Protein AF-A0A7Y4A196-F1 (afdb_monomer)

InterPro domains:
  IPR008936 Rho GTPase activation protein [G3DSA:1.10.555.10] (172-248)
  IPR008936 Rho GTPase activation protein [SSF48350] (110-238)

Nearest PDB structures (foldseek):
  7qtm-assembly1_H  TM=6.678E-01  e=8.577E-05  Homo sapiens
  5hpy-assembly2_D  TM=7.408E-01  e=3.730E-04  Homo sapiens
  5c5s-assembly3_C  TM=6.587E-01  e=1.183E-04  Homo sapiens
  3byi-assembly1_A  TM=7.159E-01  e=2.568E-03  Homo sapiens
  4yn0-assembly1_B  TM=3.224E-01  e=6.364E-01  Mus musculus

Foldseek 3Di:
DPDPVVVVVPVLVVLLVQLVVCVVVVVLVSNVVSLVVVVVVLVVVLVVLPPVVVVVVLQVVQVPPPDVSNVVSVVVSVVVNVVSVVSVVSSVVSLVSSLQSLLVVLVVLLVVCLPPVLLLAACQLNDDLVVDDSNVSSVSNLVSLLSNDDPVLLVVLLVQLVVCVVVAARDLVPHDPSLNSVLVSLLSSQVSCVRHVRHLLNVLLSNQVSNFDDDPDPVNSVVSSVSSSVRSSCSNVVDGDDPDPPPDPD

Sequence (250 aa):
MSTVSQFFYSTHAKVFNSVSSAIKANDISLASRILSVKKAKLETEFESMFLPHKIEAAVSNLKGLGPLGSDTAVDIVRVQIQTKHKTYDKYRQYESQITEKNASRLNTLISSLHEQSSLRTEGIFRKSSNEGPVHSTAQQIKNLLPKSLSEAENKNIQHQISICKGGVTPNLNGLPSPLKNVIDLCKAVVKESEYNKMGANNLSRVIAPHFAIHSEDMAEALENNNIAIEFIGKCITGQGKTAGNNTNLL

pLDDT: mean 77.35, std 18.78, range [26.45, 97.19]

Radius of gyration: 24.48 Å; Cα contacts (8 Å, |Δi|>4): 230; chains: 1; bounding box: 53×63×71 Å

Organism: NCBI:txid62763

Structure (mmCIF, N/CA/C/O backbone):
data_AF-A0A7Y4A196-F1
#
_entry.id   AF-A0A7Y4A196-F1
#
loop_
_atom_site.group_PDB
_atom_site.id
_atom_site.type_symbol
_atom_site.label_atom_id
_atom_site.label_alt_id
_atom_site.label_comp_id
_atom_site.label_asym_id
_atom_site.label_entity_id
_atom_site.label_seq_id
_atom_site.pdbx_PDB_ins_code
_atom_site.Cartn_x
_atom_site.Cartn_y
_atom_site.Cartn_z
_atom_site.occupancy
_atom_site.B_iso_or_equiv
_atom_site.auth_seq_id
_atom_site.auth_comp_id
_atom_site.auth_asym_id
_atom_site.auth_atom_id
_atom_site.pdbx_PDB_model_num
ATOM 1 N N . MET A 1 1 ? 23.864 14.703 -40.314 1.00 28.22 1 MET A N 1
ATOM 2 C CA . MET A 1 1 ? 22.991 13.567 -39.947 1.00 28.22 1 MET A CA 1
ATOM 3 C C . MET A 1 1 ? 23.255 13.198 -38.493 1.00 28.22 1 MET A C 1
ATOM 5 O O . MET A 1 1 ? 24.276 12.588 -38.210 1.00 28.22 1 MET A O 1
ATOM 9 N N . SER A 1 2 ? 22.400 13.632 -37.559 1.00 26.45 2 SER A N 1
ATOM 10 C CA . SER A 1 2 ? 22.490 13.210 -36.155 1.00 26.45 2 SER A CA 1
ATOM 11 C C . SER A 1 2 ? 21.910 11.805 -36.038 1.00 26.45 2 SER A C 1
ATOM 13 O O . SER A 1 2 ? 20.726 11.594 -36.303 1.00 26.45 2 SER A O 1
ATOM 15 N N . THR A 1 3 ? 22.750 10.836 -35.695 1.00 31.66 3 THR A N 1
ATOM 16 C CA . THR A 1 3 ? 22.338 9.449 -35.506 1.00 31.66 3 THR A CA 1
ATOM 17 C C . THR A 1 3 ? 21.284 9.362 -34.407 1.00 31.66 3 THR A C 1
ATOM 19 O O . THR A 1 3 ? 21.419 9.951 -33.333 1.00 31.66 3 THR A O 1
ATOM 22 N N . VAL A 1 4 ? 20.238 8.582 -34.678 1.00 31.73 4 VAL A N 1
ATOM 23 C CA . VAL A 1 4 ? 19.150 8.216 -33.757 1.00 31.73 4 VAL A CA 1
ATOM 24 C C . VAL A 1 4 ? 19.683 7.796 -32.372 1.00 31.73 4 VAL A C 1
ATOM 26 O O . VAL A 1 4 ? 19.036 8.041 -31.359 1.00 31.73 4 VAL A O 1
ATOM 29 N N . SER A 1 5 ? 20.922 7.300 -32.293 1.00 30.28 5 SER A N 1
ATOM 30 C CA . SER A 1 5 ? 21.652 7.003 -31.057 1.00 30.28 5 SER A CA 1
ATOM 31 C C . SER A 1 5 ? 21.815 8.192 -30.088 1.00 30.28 5 SER A C 1
ATOM 33 O O . SER A 1 5 ? 21.689 7.992 -28.883 1.00 30.28 5 SER A O 1
ATOM 35 N N . GLN A 1 6 ? 22.033 9.436 -30.541 1.00 28.64 6 GLN A N 1
ATOM 36 C CA . GLN A 1 6 ? 22.230 10.583 -29.626 1.00 28.64 6 GLN A CA 1
ATOM 37 C C . GLN A 1 6 ? 20.941 11.045 -28.921 1.00 28.64 6 GLN A C 1
ATOM 39 O O . GLN A 1 6 ? 20.993 11.617 -27.825 1.00 28.64 6 GLN A O 1
ATOM 44 N N . PHE A 1 7 ? 19.775 10.746 -29.498 1.00 29.86 7 PHE A N 1
ATOM 45 C CA . PHE A 1 7 ? 18.483 11.092 -28.900 1.00 29.86 7 PHE A CA 1
ATOM 46 C C . PHE A 1 7 ? 18.123 10.166 -27.722 1.00 29.86 7 PHE A C 1
ATOM 48 O O . PHE A 1 7 ? 17.487 10.591 -26.752 1.00 29.86 7 PHE A O 1
ATOM 55 N N . PHE A 1 8 ? 18.604 8.918 -27.755 1.00 35.03 8 PHE A N 1
ATOM 56 C CA . PHE A 1 8 ? 18.389 7.949 -26.679 1.00 35.03 8 PHE A CA 1
ATOM 57 C C . PHE A 1 8 ? 19.292 8.215 -25.463 1.00 35.03 8 PHE A C 1
ATOM 59 O O . PHE A 1 8 ? 18.804 8.224 -24.336 1.00 35.03 8 PHE A O 1
ATOM 66 N N . TYR A 1 9 ? 20.580 8.531 -25.636 1.00 34.94 9 TYR A N 1
ATOM 67 C CA . TYR A 1 9 ? 21.480 8.707 -24.481 1.00 34.94 9 TYR A CA 1
ATOM 68 C C . TYR A 1 9 ? 21.206 9.971 -23.645 1.00 34.94 9 TYR A C 1
ATOM 70 O O . TYR A 1 9 ? 21.419 9.966 -22.430 1.00 34.94 9 TYR A O 1
ATOM 78 N N . SER A 1 10 ? 20.694 11.046 -24.250 1.00 37.72 10 SER A N 1
ATOM 79 C CA . SER A 1 10 ? 20.559 12.343 -23.565 1.00 37.72 10 SER A CA 1
ATOM 80 C C . SER A 1 10 ? 19.290 12.490 -22.715 1.00 37.72 10 SER A C 1
ATOM 82 O O . SER A 1 10 ? 19.277 13.283 -21.768 1.00 37.72 10 SER A O 1
ATOM 84 N N . THR A 1 11 ? 18.239 11.714 -22.993 1.00 53.56 11 THR A N 1
ATOM 85 C CA . THR A 1 11 ? 16.957 11.815 -22.275 1.00 53.56 11 THR A CA 1
ATOM 86 C C . THR A 1 11 ? 16.895 10.907 -21.045 1.00 53.56 11 THR A C 1
ATOM 88 O O . THR A 1 11 ? 16.376 11.324 -20.012 1.00 53.56 11 THR A O 1
ATOM 91 N N . HIS A 1 12 ? 17.486 9.707 -21.085 1.00 61.72 12 HIS A N 1
ATOM 92 C CA . HIS A 1 12 ? 17.492 8.796 -19.931 1.00 61.72 12 HIS A CA 1
ATOM 93 C C . HIS A 1 12 ? 18.413 9.271 -18.801 1.00 61.72 12 HIS A C 1
ATOM 95 O O . HIS A 1 12 ? 18.012 9.254 -17.639 1.00 61.72 12 HIS A O 1
ATOM 101 N N . ALA A 1 13 ? 19.627 9.735 -19.119 1.00 64.25 13 ALA A N 1
ATOM 102 C CA . ALA A 1 13 ? 20.586 10.162 -18.101 1.00 64.25 13 ALA A CA 1
ATOM 103 C C . ALA A 1 13 ? 20.072 11.360 -17.287 1.00 64.25 13 ALA A C 1
ATOM 105 O O . ALA A 1 13 ? 20.139 11.333 -16.060 1.00 64.25 13 ALA A O 1
ATOM 106 N N . LYS A 1 14 ? 19.487 12.370 -17.949 1.00 68.12 14 LYS A N 1
ATOM 107 C CA . LYS A 1 14 ? 18.889 13.534 -17.274 1.00 68.12 14 LYS A CA 1
ATOM 108 C C . LYS A 1 14 ? 17.730 13.127 -16.364 1.00 68.12 14 LYS A C 1
ATOM 110 O O . LYS A 1 14 ? 17.716 13.530 -15.209 1.00 68.12 14 LYS A O 1
ATOM 115 N N . VAL A 1 15 ? 16.827 12.266 -16.842 1.00 67.69 15 VAL A N 1
ATOM 116 C CA . VAL A 1 15 ? 15.698 11.754 -16.046 1.00 67.69 15 VAL A CA 1
ATOM 117 C C . VAL A 1 15 ? 16.185 10.975 -14.824 1.00 67.69 15 VAL A C 1
ATOM 119 O O . VAL A 1 15 ? 15.751 11.259 -13.714 1.00 67.69 15 VAL A O 1
ATOM 122 N N . PHE A 1 16 ? 17.128 10.043 -14.983 1.00 74.12 16 PHE A N 1
ATOM 123 C CA . PHE A 1 16 ? 17.650 9.277 -13.848 1.00 74.12 16 PHE A CA 1
ATOM 124 C C . PHE A 1 16 ? 18.458 10.128 -12.869 1.00 74.12 16 PHE A C 1
ATOM 126 O O . PHE A 1 16 ? 18.410 9.873 -11.669 1.00 74.12 16 PHE A O 1
ATOM 133 N N . ASN A 1 17 ? 19.165 11.150 -13.351 1.00 78.19 17 ASN A N 1
ATOM 134 C CA . ASN A 1 17 ? 19.818 12.116 -12.476 1.00 78.19 17 ASN A CA 1
ATOM 135 C C . ASN A 1 17 ? 18.775 12.913 -11.684 1.00 78.19 17 ASN A C 1
ATOM 137 O O . ASN A 1 17 ? 18.933 13.059 -10.480 1.00 78.19 17 ASN A O 1
ATOM 141 N N . SER A 1 18 ? 17.675 13.347 -12.309 1.00 78.88 18 SER A N 1
ATOM 142 C CA . SER A 1 18 ? 16.570 14.020 -11.614 1.00 78.88 18 SER A CA 1
ATOM 143 C C . SER A 1 18 ? 15.885 13.119 -10.583 1.00 78.88 18 SER A C 1
ATOM 145 O O . SER A 1 18 ? 15.654 13.567 -9.464 1.00 78.88 18 SER A O 1
ATOM 147 N N . VAL A 1 19 ? 15.617 11.848 -10.912 1.00 78.19 19 VAL A N 1
ATOM 148 C CA . VAL A 1 19 ? 15.073 10.863 -9.958 1.00 78.19 19 VAL A CA 1
ATOM 149 C C . VAL A 1 19 ? 16.043 10.656 -8.797 1.00 78.19 19 VAL A C 1
ATOM 151 O O . VAL A 1 19 ? 15.642 10.742 -7.641 1.00 78.19 19 VAL A O 1
ATOM 154 N N . SER A 1 20 ? 17.330 10.446 -9.084 1.00 81.88 20 SER A N 1
ATOM 155 C CA . SER A 1 20 ? 18.354 10.262 -8.053 1.00 81.88 20 SER A CA 1
ATOM 156 C C . SER A 1 20 ? 18.478 11.483 -7.142 1.00 81.88 20 SER A C 1
ATOM 158 O O . SER A 1 20 ? 18.531 11.324 -5.924 1.00 81.88 20 SER A O 1
ATOM 160 N N . SER A 1 21 ? 18.484 12.691 -7.706 1.00 82.56 21 SER A N 1
ATOM 161 C CA . SER A 1 21 ? 18.516 13.938 -6.941 1.00 82.56 21 SER A CA 1
ATOM 162 C C . SER A 1 21 ? 17.271 14.104 -6.074 1.00 82.56 21 SER A C 1
ATOM 164 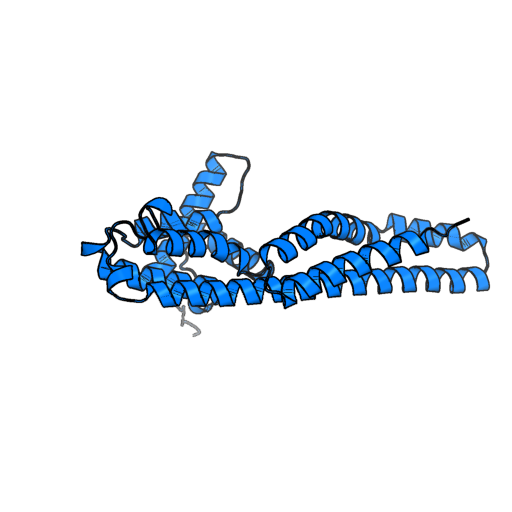O O . SER A 1 21 ? 17.406 14.438 -4.902 1.00 82.56 21 SER A O 1
ATOM 166 N N . ALA A 1 22 ? 16.079 13.804 -6.599 1.00 78.62 22 ALA A N 1
ATOM 167 C CA . ALA A 1 22 ? 14.835 13.852 -5.832 1.00 78.62 22 ALA A CA 1
ATOM 168 C C . ALA A 1 22 ? 14.835 12.832 -4.678 1.00 78.62 22 ALA A C 1
ATOM 170 O O . ALA A 1 22 ? 14.515 13.188 -3.547 1.00 78.62 22 ALA A O 1
ATOM 171 N N . ILE A 1 23 ? 15.292 11.594 -4.912 1.00 79.06 23 ILE A N 1
ATOM 172 C CA . ILE A 1 23 ? 15.450 10.581 -3.854 1.00 79.06 23 ILE A CA 1
ATOM 173 C C . ILE A 1 23 ? 16.432 11.064 -2.778 1.00 79.06 23 ILE A C 1
ATOM 175 O O . ILE A 1 23 ? 16.127 10.944 -1.588 1.00 79.06 23 ILE A O 1
ATOM 179 N N . LYS A 1 24 ? 17.588 11.621 -3.168 1.00 83.00 24 LYS A N 1
ATOM 180 C CA . LYS A 1 24 ? 18.596 12.164 -2.237 1.00 83.00 24 LYS A CA 1
ATOM 181 C C . LYS A 1 24 ? 18.057 13.341 -1.422 1.00 83.00 24 LYS A C 1
ATOM 183 O O . LYS A 1 24 ? 18.281 13.384 -0.220 1.00 83.00 24 LYS A O 1
ATOM 188 N N . ALA A 1 25 ? 17.293 14.230 -2.054 1.00 83.50 25 ALA A N 1
ATOM 189 C CA . ALA A 1 25 ? 16.598 15.342 -1.405 1.00 83.50 25 ALA A CA 1
ATOM 190 C C . ALA A 1 25 ? 15.362 14.905 -0.591 1.00 83.50 25 ALA A C 1
ATOM 192 O O . ALA A 1 25 ? 14.692 15.739 0.008 1.00 83.50 25 ALA A O 1
ATOM 193 N N . ASN A 1 26 ? 15.055 13.604 -0.564 1.00 83.88 26 ASN A N 1
ATOM 194 C CA . ASN A 1 26 ? 13.883 13.024 0.088 1.00 83.88 26 ASN A CA 1
ATOM 195 C C . ASN A 1 26 ? 12.525 13.500 -0.470 1.00 83.88 26 ASN A C 1
ATOM 197 O O . ASN A 1 26 ? 11.495 13.348 0.186 1.00 83.88 26 ASN A O 1
ATOM 201 N N . ASP A 1 27 ? 12.500 14.004 -1.706 1.00 84.75 27 ASP A N 1
ATOM 202 C CA . ASP A 1 27 ? 11.278 14.345 -2.437 1.00 84.75 27 ASP A CA 1
ATOM 203 C C . ASP A 1 27 ? 10.750 13.124 -3.209 1.00 84.75 27 ASP A C 1
ATOM 205 O O . ASP A 1 27 ? 10.918 12.959 -4.422 1.00 84.75 27 ASP A O 1
ATOM 209 N N . ILE A 1 28 ? 10.119 12.217 -2.463 1.00 85.38 28 ILE A N 1
ATOM 210 C CA . ILE A 1 28 ? 9.641 10.929 -2.989 1.00 85.38 28 ILE A CA 1
ATOM 211 C C . ILE A 1 28 ? 8.433 11.092 -3.913 1.00 85.38 28 ILE A C 1
ATOM 213 O O . ILE A 1 28 ? 8.256 10.301 -4.841 1.00 85.38 28 ILE A O 1
ATOM 217 N N . SER A 1 29 ? 7.637 12.146 -3.714 1.00 79.69 29 SER A N 1
ATOM 218 C CA . SER A 1 29 ? 6.508 12.470 -4.590 1.00 79.69 29 SER A CA 1
ATOM 219 C C . SER A 1 29 ? 7.001 12.850 -5.987 1.00 79.69 29 SER A C 1
ATOM 221 O O . SER A 1 29 ? 6.542 12.289 -6.987 1.00 79.69 29 SER A O 1
ATOM 223 N N . LEU A 1 30 ? 8.000 13.737 -6.060 1.00 76.94 30 LEU A N 1
ATOM 224 C CA . LEU A 1 30 ? 8.613 14.131 -7.322 1.00 76.94 30 LEU A CA 1
ATOM 225 C C . LEU A 1 30 ? 9.321 12.955 -7.998 1.00 76.94 30 LEU A C 1
ATOM 227 O O . LEU A 1 30 ? 9.102 12.731 -9.189 1.00 76.94 30 LEU A O 1
ATOM 231 N N . ALA A 1 31 ? 10.112 12.178 -7.249 1.00 79.75 31 ALA A N 1
ATOM 232 C CA . ALA A 1 31 ? 10.776 10.985 -7.774 1.00 79.75 31 ALA A CA 1
ATOM 233 C C . ALA A 1 31 ? 9.767 9.994 -8.383 1.00 79.75 31 ALA A C 1
ATOM 235 O O . ALA A 1 31 ? 9.945 9.579 -9.527 1.00 79.75 31 ALA A O 1
ATOM 236 N N . SER A 1 32 ? 8.674 9.692 -7.671 1.00 78.62 32 SER A N 1
ATOM 237 C CA . SER A 1 32 ? 7.619 8.779 -8.140 1.00 78.62 32 SER A CA 1
ATOM 238 C C . SER A 1 32 ? 6.937 9.288 -9.410 1.00 78.62 32 SER A C 1
ATOM 240 O O . SER A 1 32 ? 6.733 8.523 -10.349 1.00 78.62 32 SER A O 1
ATOM 242 N N . ARG A 1 33 ? 6.622 10.589 -9.474 1.00 77.56 33 ARG A N 1
ATOM 243 C CA . ARG A 1 33 ? 5.987 11.209 -10.647 1.00 77.56 33 ARG A CA 1
ATOM 244 C C . ARG A 1 33 ? 6.893 11.187 -11.878 1.00 77.56 33 ARG A C 1
ATOM 246 O O . ARG A 1 33 ? 6.423 10.937 -12.982 1.00 77.56 33 ARG A O 1
ATOM 253 N N . ILE A 1 34 ? 8.188 11.459 -11.704 1.00 76.00 34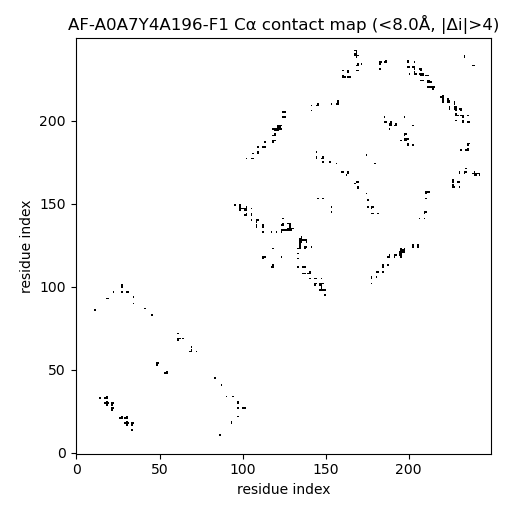 ILE A N 1
ATOM 254 C CA . ILE A 1 34 ? 9.156 11.390 -12.807 1.00 76.00 34 ILE A CA 1
ATOM 255 C C . ILE A 1 34 ? 9.286 9.941 -13.298 1.00 76.00 34 ILE A C 1
ATOM 257 O O . ILE A 1 34 ? 9.344 9.703 -14.507 1.00 76.00 34 ILE A O 1
ATOM 261 N N . LEU A 1 35 ? 9.310 8.976 -12.372 1.00 73.69 35 LEU A N 1
ATOM 262 C CA . LEU A 1 35 ? 9.451 7.559 -12.693 1.00 73.69 35 LEU A CA 1
ATOM 263 C C . LEU A 1 35 ? 8.214 7.007 -13.429 1.00 73.69 35 LEU A C 1
ATOM 265 O O . LEU A 1 35 ? 8.373 6.319 -14.436 1.00 73.69 35 LEU A O 1
ATOM 269 N N . SER A 1 36 ? 6.996 7.356 -12.996 1.00 72.00 36 SER A N 1
ATOM 270 C CA . SER A 1 36 ? 5.743 6.839 -13.572 1.00 72.00 36 SER A CA 1
ATOM 271 C C . SER A 1 36 ? 5.521 7.261 -15.026 1.00 72.00 36 SER A C 1
ATOM 273 O O . SER A 1 36 ? 5.164 6.432 -15.860 1.00 72.00 36 SER A O 1
ATOM 275 N N . VAL A 1 37 ? 5.822 8.519 -15.368 1.00 69.06 37 VAL A N 1
ATOM 276 C CA . VAL A 1 37 ? 5.768 9.015 -16.758 1.00 69.06 37 VAL A CA 1
ATOM 277 C C . VAL A 1 37 ? 6.724 8.229 -17.661 1.00 69.06 37 VAL A C 1
ATOM 279 O O . VAL A 1 37 ? 6.465 8.048 -18.852 1.00 69.06 37 VAL A O 1
ATOM 282 N N . LYS A 1 38 ? 7.837 7.736 -17.107 1.00 69.06 38 LYS A N 1
ATOM 283 C CA . LYS A 1 38 ? 8.823 6.962 -17.858 1.00 69.06 38 LYS A CA 1
ATOM 284 C C . LYS A 1 38 ? 8.503 5.462 -17.900 1.00 69.06 38 LYS A C 1
ATOM 286 O O . LYS A 1 38 ? 8.865 4.847 -18.900 1.00 69.06 38 LYS A O 1
ATOM 291 N N . LYS A 1 39 ? 7.802 4.915 -16.892 1.00 67.56 39 LYS A N 1
ATOM 292 C CA . LYS A 1 39 ? 7.376 3.502 -16.787 1.00 67.56 39 LYS A CA 1
ATOM 293 C C . LYS A 1 39 ? 6.614 3.049 -18.034 1.00 67.56 39 LYS A C 1
ATOM 295 O O . LYS A 1 39 ? 7.126 2.220 -18.775 1.00 67.56 39 LYS A O 1
ATOM 300 N N . ALA A 1 40 ? 5.490 3.699 -18.345 1.00 64.31 40 ALA A N 1
ATOM 301 C CA . ALA A 1 40 ? 4.630 3.322 -19.474 1.00 64.31 40 ALA A CA 1
ATOM 302 C C . ALA A 1 40 ? 5.374 3.316 -20.824 1.00 64.31 40 ALA A C 1
ATOM 304 O O . ALA A 1 40 ? 5.177 2.438 -21.663 1.00 64.31 40 ALA A O 1
ATOM 305 N N . LYS A 1 41 ? 6.282 4.282 -21.019 1.00 67.19 41 LYS A N 1
ATOM 306 C CA . LYS A 1 41 ? 7.105 4.367 -22.229 1.00 67.19 41 LYS A CA 1
ATOM 307 C C . LYS A 1 41 ? 8.191 3.286 -22.269 1.00 67.19 41 LYS A C 1
ATOM 309 O O . LYS A 1 41 ? 8.431 2.722 -23.328 1.00 67.19 41 LYS A O 1
ATOM 314 N N . LEU A 1 42 ? 8.843 3.002 -21.140 1.00 64.06 42 LEU A N 1
ATOM 315 C CA . LEU A 1 42 ? 9.887 1.979 -21.044 1.00 64.06 42 LEU A CA 1
ATOM 316 C C . LEU A 1 42 ? 9.332 0.559 -21.172 1.00 64.06 42 LEU A C 1
ATOM 318 O O . LEU A 1 42 ? 9.963 -0.240 -21.849 1.00 64.06 42 LEU A O 1
ATOM 322 N N . GLU A 1 43 ? 8.189 0.251 -20.560 1.00 63.00 43 GLU A N 1
ATOM 323 C CA . GLU A 1 43 ? 7.559 -1.077 -20.624 1.00 63.00 43 GLU A CA 1
ATOM 324 C C . GLU A 1 43 ? 7.094 -1.395 -22.044 1.00 63.00 43 GLU A C 1
ATOM 326 O O . GLU A 1 43 ? 7.528 -2.393 -22.613 1.00 63.00 43 GLU A O 1
ATOM 331 N N . THR A 1 44 ? 6.356 -0.475 -22.677 1.00 65.00 44 THR A N 1
ATOM 332 C CA . THR A 1 44 ? 5.928 -0.615 -24.080 1.00 65.00 44 THR A CA 1
ATOM 333 C C . THR A 1 44 ? 7.124 -0.782 -25.022 1.00 65.00 44 THR A C 1
ATOM 335 O O . THR A 1 44 ? 7.121 -1.617 -25.927 1.00 65.00 44 THR A O 1
ATOM 338 N N . GLU A 1 45 ? 8.182 0.014 -24.824 1.00 63.50 45 GLU A N 1
ATOM 339 C CA . GLU A 1 45 ? 9.394 -0.104 -25.628 1.00 63.50 45 GLU A CA 1
ATOM 340 C C . GLU A 1 45 ? 10.079 -1.456 -25.378 1.00 63.50 45 GLU A C 1
ATOM 342 O O . GLU A 1 45 ? 10.407 -2.131 -26.353 1.00 63.50 45 GLU A O 1
ATOM 347 N N . PHE A 1 46 ? 10.284 -1.862 -24.121 1.00 61.41 46 PHE A N 1
ATOM 348 C CA . PHE A 1 46 ? 10.994 -3.088 -23.734 1.00 61.41 46 PHE A CA 1
ATOM 349 C C . PHE A 1 46 ? 10.269 -4.353 -24.203 1.00 61.41 46 PHE A C 1
ATOM 351 O O . PHE A 1 46 ? 10.892 -5.189 -24.853 1.00 61.41 46 PHE A O 1
ATOM 358 N N . GLU A 1 47 ? 8.959 -4.463 -23.981 1.00 58.69 47 GLU A N 1
ATOM 359 C CA . GLU A 1 47 ? 8.137 -5.584 -24.459 1.00 58.69 47 GLU A CA 1
ATOM 360 C C . GLU A 1 47 ? 8.186 -5.708 -25.987 1.00 58.69 47 GLU A C 1
ATOM 362 O O . GLU A 1 47 ? 8.339 -6.804 -26.530 1.00 58.69 47 GLU A O 1
ATOM 367 N N . SER A 1 48 ? 8.178 -4.578 -26.703 1.00 60.34 48 SER A N 1
ATOM 368 C CA . SER A 1 48 ? 8.228 -4.578 -28.168 1.00 60.34 48 SER A CA 1
ATOM 369 C C . SER A 1 48 ? 9.562 -5.051 -28.765 1.00 60.34 48 SER A C 1
ATOM 371 O O . SER A 1 48 ? 9.647 -5.239 -29.981 1.00 60.34 48 SER A O 1
ATOM 373 N N . MET A 1 49 ? 10.614 -5.213 -27.955 1.00 54.66 49 MET A N 1
ATOM 374 C CA . MET A 1 49 ? 11.949 -5.619 -28.418 1.00 54.66 49 MET A CA 1
ATOM 375 C C . MET A 1 49 ? 12.165 -7.124 -28.438 1.00 54.66 49 MET A C 1
ATOM 377 O O . MET A 1 49 ? 13.047 -7.587 -29.156 1.00 54.66 49 MET A O 1
ATOM 381 N N . PHE A 1 50 ? 11.355 -7.873 -27.694 1.00 53.53 50 PHE A N 1
ATOM 382 C CA . PHE A 1 50 ? 11.390 -9.335 -27.681 1.00 53.53 50 PHE A CA 1
ATOM 383 C C . PHE A 1 50 ? 10.382 -9.947 -28.654 1.00 53.53 50 PHE A C 1
ATOM 385 O O . PHE A 1 50 ? 10.229 -11.164 -28.706 1.00 53.53 50 PHE A O 1
ATOM 392 N N . LEU A 1 51 ? 9.701 -9.113 -29.446 1.00 55.22 51 LEU A N 1
ATOM 393 C CA . LEU A 1 51 ? 8.798 -9.581 -30.482 1.00 55.22 51 LEU A CA 1
ATOM 394 C C . LEU A 1 51 ? 9.603 -10.306 -31.579 1.00 55.22 51 LEU A C 1
ATOM 396 O O . LEU A 1 51 ? 10.463 -9.673 -32.206 1.00 55.22 51 LEU A O 1
ATOM 400 N N . PRO A 1 52 ? 9.310 -11.595 -31.853 1.00 49.12 52 PRO A N 1
ATOM 401 C CA . PRO A 1 52 ? 10.075 -12.422 -32.789 1.00 49.12 52 PRO A CA 1
ATOM 402 C C . PRO A 1 52 ? 10.270 -11.759 -34.155 1.00 49.12 52 PRO A C 1
ATOM 404 O O . PRO A 1 52 ? 11.379 -11.739 -34.673 1.00 49.12 52 PRO A O 1
ATOM 407 N N . HIS A 1 53 ? 9.243 -11.078 -34.671 1.00 54.03 53 HIS A N 1
ATOM 408 C CA . HIS A 1 53 ? 9.284 -10.410 -35.973 1.00 54.03 53 HIS A CA 1
ATOM 409 C C . HIS A 1 53 ? 10.258 -9.220 -36.052 1.00 54.03 53 HIS A C 1
ATOM 411 O O . HIS A 1 53 ? 10.736 -8.906 -37.136 1.00 54.03 53 HIS A O 1
ATOM 417 N N . LYS A 1 54 ? 10.575 -8.530 -34.943 1.00 51.91 54 LYS A N 1
ATOM 418 C CA . LYS A 1 54 ? 11.577 -7.443 -34.957 1.00 51.91 54 LYS A CA 1
ATOM 419 C C . LYS A 1 54 ? 12.999 -7.984 -34.908 1.00 51.91 54 LYS A C 1
ATOM 421 O O . LYS A 1 54 ? 13.884 -7.404 -35.533 1.00 51.91 54 LYS A O 1
ATOM 426 N N . ILE A 1 55 ? 13.198 -9.097 -34.206 1.00 53.56 55 ILE A N 1
ATOM 427 C CA . ILE A 1 55 ? 14.459 -9.841 -34.213 1.00 53.56 55 ILE A CA 1
ATOM 428 C C . ILE A 1 55 ? 14.667 -10.456 -35.604 1.00 53.56 55 ILE A C 1
ATOM 430 O O . ILE A 1 55 ? 15.731 -10.289 -36.186 1.00 53.56 55 ILE A O 1
ATOM 434 N N . GLU A 1 56 ? 13.636 -11.058 -36.194 1.00 52.34 56 GLU A N 1
ATOM 435 C CA . GLU A 1 56 ? 13.662 -11.612 -37.552 1.00 52.34 56 GLU A CA 1
ATOM 436 C C . GLU A 1 56 ? 13.832 -10.541 -38.632 1.00 52.34 56 GLU A C 1
ATOM 438 O O . GLU A 1 56 ? 14.606 -10.753 -39.557 1.00 52.34 56 GLU A O 1
ATOM 443 N N . ALA A 1 57 ? 13.191 -9.372 -38.519 1.00 58.03 57 ALA A N 1
ATOM 444 C CA . ALA A 1 57 ? 13.397 -8.257 -39.447 1.00 58.03 57 ALA A CA 1
ATOM 445 C C . ALA A 1 57 ? 14.815 -7.680 -39.337 1.00 58.03 57 ALA A C 1
ATOM 447 O O . ALA A 1 57 ? 15.443 -7.380 -40.355 1.00 58.03 57 ALA A O 1
ATOM 448 N N . ALA A 1 58 ? 15.348 -7.570 -38.115 1.00 54.25 58 ALA A N 1
ATOM 449 C CA . ALA A 1 58 ? 16.741 -7.203 -37.900 1.00 54.25 58 ALA A CA 1
ATOM 450 C C . ALA A 1 58 ? 17.676 -8.247 -38.526 1.00 54.25 58 ALA A C 1
ATOM 452 O O . ALA A 1 58 ? 18.562 -7.864 -39.269 1.00 54.25 58 ALA A O 1
ATOM 453 N N . VAL A 1 59 ? 17.442 -9.547 -38.330 1.00 52.91 59 VAL A N 1
ATOM 454 C CA . VAL A 1 59 ? 18.248 -10.635 -38.916 1.00 52.91 59 VAL A CA 1
ATOM 455 C C . VAL A 1 59 ? 18.096 -10.727 -40.446 1.00 52.91 59 VAL A C 1
ATOM 457 O O . VAL A 1 59 ? 19.071 -10.976 -41.151 1.00 52.91 59 VAL A O 1
ATOM 460 N N . SER A 1 60 ? 16.903 -10.485 -40.994 1.00 57.25 60 SER A N 1
ATOM 461 C CA . SER A 1 60 ? 16.614 -10.531 -42.435 1.00 57.25 60 SER A CA 1
ATOM 462 C C . SER A 1 60 ? 17.294 -9.393 -43.193 1.00 57.25 60 SER A C 1
ATOM 464 O O . SER A 1 60 ? 17.846 -9.621 -44.267 1.00 57.25 60 SER A O 1
ATOM 466 N N . ASN A 1 61 ? 17.340 -8.193 -42.608 1.00 54.66 61 ASN A N 1
ATOM 467 C CA . ASN A 1 61 ? 18.081 -7.057 -43.165 1.00 54.66 61 ASN A CA 1
ATOM 468 C C . ASN A 1 61 ? 19.608 -7.284 -43.184 1.00 54.66 61 ASN A C 1
ATOM 470 O O . ASN A 1 61 ? 20.326 -6.544 -43.851 1.00 54.66 61 ASN A O 1
ATOM 474 N N . LEU A 1 62 ? 20.108 -8.312 -42.486 1.00 51.97 62 LEU A N 1
ATOM 475 C CA . LEU A 1 62 ? 21.536 -8.627 -42.360 1.00 51.97 62 LEU A CA 1
ATOM 476 C C . LEU A 1 62 ? 22.012 -9.756 -43.273 1.00 51.97 62 LEU A C 1
ATOM 478 O O . LEU A 1 62 ? 23.211 -9.862 -43.526 1.00 51.97 62 LEU A O 1
ATOM 482 N N . LYS A 1 63 ? 21.095 -10.544 -43.852 1.00 49.38 63 LYS A N 1
ATOM 483 C CA . LYS A 1 63 ? 21.433 -11.599 -44.825 1.00 49.38 63 LYS A CA 1
ATOM 484 C C . LYS A 1 63 ? 22.037 -11.062 -46.135 1.00 49.38 63 LYS A C 1
ATOM 486 O O . LYS A 1 63 ? 22.625 -11.835 -46.881 1.00 49.38 63 LYS A O 1
ATOM 491 N N . GLY A 1 64 ? 21.928 -9.758 -46.408 1.00 56.75 64 GLY A N 1
ATOM 492 C CA . GLY A 1 64 ? 22.453 -9.119 -47.623 1.00 56.75 64 GLY A CA 1
ATOM 493 C C . GLY A 1 64 ? 23.903 -8.613 -47.557 1.00 56.75 64 GLY A C 1
ATOM 494 O O . GLY A 1 64 ? 24.392 -8.120 -48.567 1.00 56.75 64 GLY A O 1
ATOM 495 N N . LEU A 1 65 ? 24.593 -8.696 -46.409 1.00 52.78 65 LEU A N 1
ATOM 496 C CA . LEU A 1 65 ? 25.872 -7.990 -46.177 1.00 52.78 65 LEU A CA 1
ATOM 497 C C . LEU A 1 65 ? 27.124 -8.891 -46.092 1.00 52.78 65 LEU A C 1
ATOM 499 O O . LEU A 1 65 ? 28.218 -8.398 -45.815 1.00 52.78 65 LEU A O 1
ATOM 503 N N . GLY A 1 66 ? 26.998 -10.197 -46.345 1.00 56.53 66 GLY A N 1
ATOM 504 C CA . GLY A 1 66 ? 28.108 -11.151 -46.213 1.00 56.53 66 GLY A CA 1
ATOM 505 C C . GLY A 1 66 ? 28.588 -11.362 -44.757 1.00 56.53 66 GLY A C 1
ATOM 506 O O . GLY A 1 66 ? 28.047 -10.750 -43.836 1.00 56.53 66 GLY A O 1
ATOM 507 N N . PRO A 1 67 ? 29.604 -12.219 -44.521 1.00 55.75 67 PRO A N 1
ATOM 508 C CA . P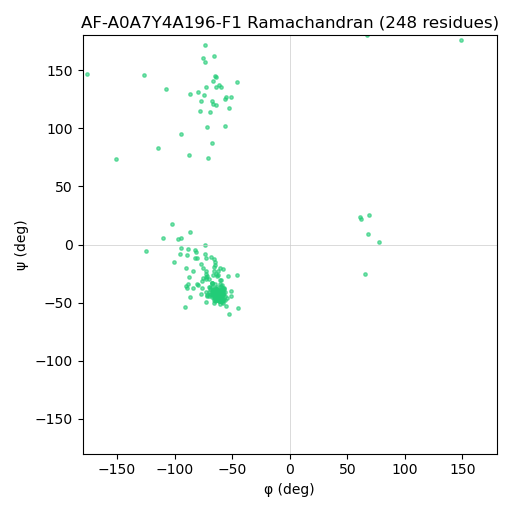RO A 1 67 ? 29.982 -12.688 -43.175 1.00 55.75 67 PRO A CA 1
ATOM 509 C C . PRO A 1 67 ? 30.498 -11.585 -42.229 1.00 55.75 67 PRO A C 1
ATOM 511 O O . PRO A 1 67 ? 30.157 -11.546 -41.052 1.00 55.75 67 PRO A O 1
ATOM 514 N N . LEU A 1 68 ? 31.282 -10.635 -42.750 1.00 51.91 68 LEU A N 1
ATOM 515 C CA . LEU A 1 68 ? 31.822 -9.510 -41.967 1.00 51.91 68 LEU A CA 1
ATOM 516 C C . LEU A 1 68 ? 30.745 -8.464 -41.615 1.00 51.91 68 LEU A C 1
ATOM 518 O O . LEU A 1 68 ? 30.816 -7.803 -40.575 1.00 51.91 68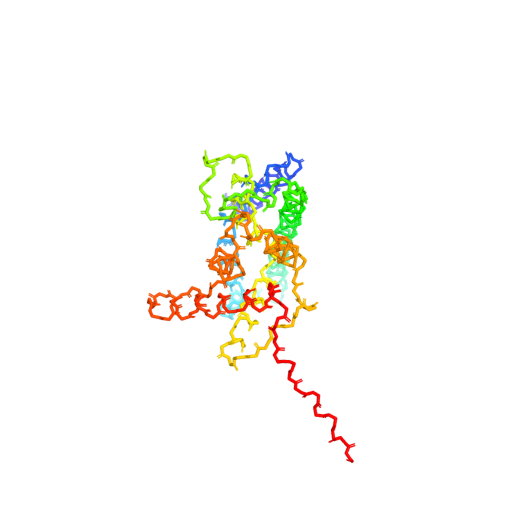 LEU A O 1
ATOM 522 N N . GLY A 1 69 ? 29.727 -8.322 -42.470 1.00 53.66 69 GLY A N 1
ATOM 523 C CA . GLY A 1 69 ? 28.580 -7.449 -42.230 1.00 53.66 69 GLY A CA 1
ATOM 524 C C . GLY A 1 69 ? 27.582 -8.032 -41.228 1.00 53.66 69 GLY A C 1
ATOM 525 O O . GLY A 1 69 ? 26.977 -7.275 -40.466 1.00 53.66 69 GLY A O 1
ATOM 526 N N . SER A 1 70 ? 27.449 -9.363 -41.172 1.00 55.84 70 SER A N 1
ATOM 527 C CA . SER A 1 70 ? 26.605 -10.034 -40.180 1.00 55.84 70 SER A CA 1
ATOM 528 C C . SER A 1 70 ? 27.164 -9.928 -38.760 1.00 55.84 70 SER A C 1
ATOM 530 O O . SER A 1 70 ? 26.400 -9.606 -37.852 1.00 55.84 70 SER A O 1
ATOM 532 N N . ASP A 1 71 ? 28.475 -10.103 -38.563 1.00 57.16 71 ASP A N 1
ATOM 533 C CA . ASP A 1 71 ? 29.093 -10.044 -37.226 1.00 57.16 71 ASP A CA 1
ATOM 534 C C . ASP A 1 71 ? 28.987 -8.638 -36.615 1.00 57.16 71 ASP A C 1
ATOM 536 O O . ASP A 1 71 ? 28.513 -8.465 -35.489 1.00 57.16 71 ASP A O 1
ATOM 540 N N . THR A 1 72 ? 29.307 -7.611 -37.409 1.00 58.75 72 THR A N 1
ATOM 541 C CA . THR A 1 72 ? 29.207 -6.200 -36.998 1.00 58.75 72 THR A CA 1
ATOM 542 C C . THR A 1 72 ? 27.781 -5.826 -36.581 1.00 58.75 72 THR A C 1
ATOM 544 O O . THR A 1 72 ? 27.563 -5.078 -35.626 1.00 58.75 72 THR A O 1
ATOM 547 N N . ALA A 1 73 ? 26.7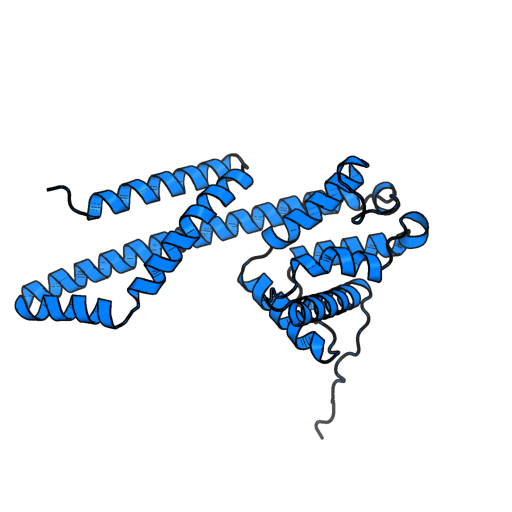75 -6.342 -37.282 1.00 56.12 73 ALA A N 1
ATOM 548 C CA . ALA A 1 73 ? 25.390 -6.012 -36.995 1.00 56.12 73 ALA A CA 1
ATOM 549 C C . ALA A 1 73 ? 24.794 -6.780 -35.812 1.00 56.12 73 ALA A C 1
ATOM 551 O O . ALA A 1 73 ? 24.010 -6.208 -35.048 1.00 56.12 73 ALA A O 1
ATOM 552 N N . VAL A 1 74 ? 25.186 -8.043 -35.623 1.00 63.16 74 VAL A N 1
ATOM 553 C CA . VAL A 1 74 ? 24.860 -8.807 -34.411 1.00 63.16 74 VAL A CA 1
ATOM 554 C C . VAL A 1 74 ? 25.401 -8.082 -33.178 1.00 63.16 74 VAL A C 1
ATOM 556 O O . VAL A 1 74 ? 24.677 -7.939 -32.189 1.00 63.16 74 VAL A O 1
ATOM 559 N N . ASP A 1 75 ? 26.619 -7.545 -33.250 1.00 62.25 75 ASP A N 1
ATOM 560 C CA . ASP A 1 75 ? 27.206 -6.768 -32.159 1.00 62.25 75 ASP A CA 1
ATOM 561 C C . ASP A 1 75 ? 26.450 -5.456 -31.890 1.00 62.25 75 ASP A C 1
ATOM 563 O O . ASP A 1 75 ? 26.200 -5.121 -30.730 1.00 62.25 75 ASP A O 1
ATOM 567 N N . ILE A 1 76 ? 25.980 -4.744 -32.923 1.00 61.62 76 ILE A N 1
ATOM 568 C CA . ILE A 1 76 ? 25.142 -3.541 -32.748 1.00 61.62 76 ILE A CA 1
ATOM 569 C C . ILE A 1 76 ? 23.831 -3.879 -32.025 1.00 61.62 76 ILE A C 1
ATOM 571 O O . ILE A 1 76 ? 23.460 -3.195 -31.064 1.00 61.62 76 ILE A O 1
ATOM 575 N N . VAL A 1 77 ? 23.127 -4.933 -32.452 1.00 62.31 77 VAL A N 1
ATOM 576 C CA . VAL A 1 77 ? 21.873 -5.371 -31.814 1.00 62.31 77 VAL A CA 1
ATOM 577 C C . VAL A 1 77 ? 22.134 -5.804 -30.368 1.00 62.31 77 VAL A C 1
ATOM 579 O O . VAL A 1 77 ? 21.406 -5.395 -29.461 1.00 62.31 77 VAL A O 1
ATOM 582 N N . ARG A 1 78 ? 23.221 -6.547 -30.121 1.00 66.75 78 ARG A N 1
ATOM 583 C CA . ARG A 1 78 ? 23.650 -6.958 -28.776 1.00 66.75 78 ARG A CA 1
ATOM 584 C C . ARG A 1 78 ? 23.882 -5.750 -27.864 1.00 66.75 78 ARG A C 1
ATOM 586 O O . ARG A 1 78 ? 23.350 -5.722 -26.754 1.00 66.75 78 ARG A O 1
ATOM 593 N N . VAL A 1 79 ? 24.611 -4.733 -28.326 1.00 68.44 79 VAL A N 1
ATOM 594 C CA . VAL A 1 79 ? 24.881 -3.504 -27.556 1.00 68.44 79 VAL A CA 1
ATOM 595 C C . VAL A 1 79 ? 23.592 -2.730 -27.256 1.00 68.44 79 VAL A C 1
ATOM 597 O O . VAL A 1 79 ? 23.427 -2.201 -26.150 1.00 68.44 79 VAL A O 1
ATOM 600 N N . GLN A 1 80 ? 22.644 -2.683 -28.197 1.00 66.44 80 GLN A N 1
ATOM 601 C CA . GLN A 1 80 ? 21.343 -2.045 -27.975 1.00 66.44 80 GLN A CA 1
ATOM 602 C C . GLN A 1 80 ? 20.519 -2.780 -26.913 1.00 66.44 80 GLN A C 1
ATOM 604 O O . GLN A 1 80 ? 19.989 -2.131 -26.007 1.00 66.44 80 GLN A O 1
ATOM 609 N N . ILE A 1 81 ? 20.450 -4.113 -26.983 1.00 65.44 81 ILE A N 1
ATOM 610 C CA . ILE A 1 81 ? 19.767 -4.943 -25.980 1.00 65.44 81 ILE A CA 1
ATOM 611 C C . ILE A 1 81 ? 20.403 -4.730 -24.601 1.00 65.44 81 ILE A C 1
ATOM 613 O O . ILE A 1 81 ? 19.697 -4.413 -23.644 1.00 65.44 81 ILE A O 1
ATOM 617 N N . GLN A 1 82 ? 21.735 -4.799 -24.497 1.00 67.81 82 GLN A N 1
ATOM 618 C CA . GLN A 1 82 ? 22.463 -4.589 -23.238 1.00 67.81 82 GLN A CA 1
ATOM 619 C C . GLN A 1 82 ? 22.220 -3.196 -22.638 1.00 67.81 82 GLN A C 1
ATOM 621 O O . GLN A 1 82 ? 21.963 -3.062 -21.440 1.00 67.81 82 GLN A O 1
ATOM 626 N N . THR A 1 83 ? 22.262 -2.144 -23.461 1.00 69.38 83 THR A N 1
ATOM 627 C CA . THR A 1 83 ? 22.032 -0.759 -23.011 1.00 69.38 83 THR A CA 1
ATOM 628 C C . THR A 1 83 ? 20.624 -0.582 -22.443 1.00 69.38 83 THR A C 1
ATOM 630 O O . THR A 1 83 ? 20.421 0.109 -21.437 1.00 69.38 83 THR A O 1
ATOM 633 N N . LYS A 1 84 ? 19.635 -1.218 -23.073 1.00 68.75 84 LYS A N 1
ATOM 634 C CA . LYS A 1 84 ? 18.239 -1.142 -22.642 1.00 68.75 84 LYS A CA 1
ATOM 635 C C . LYS A 1 84 ? 17.967 -1.996 -21.411 1.00 68.75 84 LYS A C 1
ATOM 637 O O . LYS A 1 84 ? 17.296 -1.511 -20.506 1.00 68.75 84 LYS A O 1
ATOM 642 N N . HI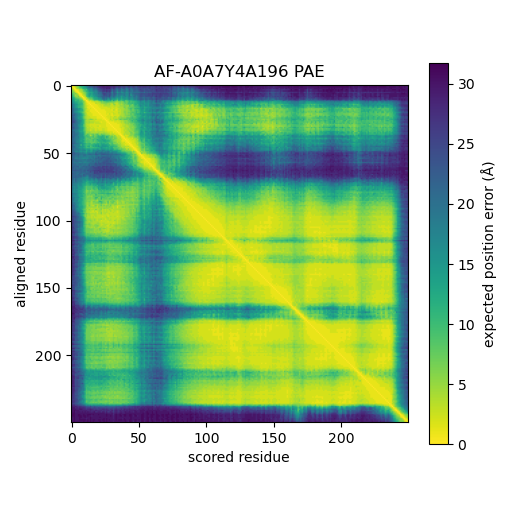S A 1 85 ? 18.583 -3.173 -21.305 1.00 68.31 85 HIS A N 1
ATOM 643 C CA . HIS A 1 85 ? 18.556 -3.974 -20.081 1.00 68.31 85 HIS A CA 1
ATOM 644 C C . HIS A 1 85 ? 19.124 -3.187 -18.892 1.00 68.31 85 HIS A C 1
ATOM 646 O O . HIS A 1 85 ? 18.462 -3.039 -17.872 1.00 68.31 85 HIS A O 1
ATOM 652 N N . LYS A 1 86 ? 20.286 -2.539 -19.063 1.00 77.00 86 LYS A N 1
ATOM 653 C CA . LYS A 1 86 ? 20.885 -1.671 -18.034 1.00 77.00 86 LYS A CA 1
ATOM 654 C C . LYS A 1 86 ? 19.975 -0.502 -17.634 1.00 77.00 86 LYS A C 1
ATOM 656 O O . LYS A 1 86 ? 19.939 -0.103 -16.472 1.00 77.00 86 LYS A O 1
ATOM 661 N N . THR A 1 87 ? 19.249 0.066 -18.596 1.00 71.81 87 THR A N 1
ATOM 662 C CA . THR A 1 87 ? 18.265 1.136 -18.358 1.00 71.81 87 THR A CA 1
ATOM 663 C C . THR A 1 87 ? 17.082 0.627 -17.532 1.00 71.81 87 THR A C 1
ATOM 665 O O . THR A 1 87 ? 16.663 1.305 -16.593 1.00 71.81 87 THR A O 1
ATOM 668 N N . TYR A 1 88 ? 16.583 -0.569 -17.847 1.00 72.12 88 TYR A N 1
ATOM 669 C CA . TYR A 1 88 ? 15.502 -1.228 -17.118 1.00 72.12 88 TYR A CA 1
ATOM 670 C C . TYR A 1 88 ? 15.926 -1.634 -15.698 1.00 72.12 88 TYR A C 1
ATOM 672 O O . TYR A 1 88 ? 15.213 -1.361 -14.736 1.00 72.12 88 TYR A O 1
ATOM 680 N N . ASP A 1 89 ? 17.133 -2.175 -15.525 1.00 78.19 89 ASP A N 1
ATOM 681 C CA . ASP A 1 89 ? 17.678 -2.500 -14.202 1.00 78.19 89 ASP A CA 1
ATOM 682 C C . ASP A 1 89 ? 17.809 -1.256 -13.322 1.00 78.19 89 ASP A C 1
ATOM 684 O O . ASP A 1 89 ? 17.421 -1.270 -12.154 1.00 78.19 89 ASP A O 1
ATOM 688 N N . LYS A 1 90 ? 18.284 -0.142 -13.892 1.00 78.62 90 LYS A N 1
ATOM 689 C CA . LYS A 1 90 ? 18.371 1.136 -13.177 1.00 78.62 90 LYS A CA 1
ATOM 690 C C . LYS A 1 90 ? 16.989 1.665 -12.778 1.00 78.62 90 LYS A C 1
ATOM 692 O O . LYS A 1 90 ? 16.838 2.213 -11.689 1.00 78.62 90 LYS A O 1
ATOM 697 N N . TYR A 1 91 ? 15.984 1.491 -13.636 1.00 81.12 91 TYR A N 1
ATOM 698 C CA . TYR A 1 91 ? 14.593 1.806 -13.311 1.00 81.12 91 TYR A CA 1
ATOM 699 C C . TYR A 1 91 ? 14.098 0.969 -12.115 1.00 81.12 91 TYR A C 1
ATOM 701 O O . TYR A 1 91 ? 13.648 1.551 -11.127 1.00 81.12 91 TYR A O 1
ATOM 709 N N . ARG A 1 92 ? 14.280 -0.361 -12.149 1.00 81.31 92 ARG A N 1
ATOM 710 C CA . ARG A 1 92 ? 13.881 -1.267 -11.054 1.00 81.31 92 ARG A CA 1
ATOM 711 C C . ARG A 1 92 ? 14.565 -0.924 -9.731 1.00 81.31 92 ARG A C 1
ATOM 713 O O . ARG A 1 92 ? 13.929 -0.940 -8.682 1.00 81.31 92 ARG A O 1
ATOM 720 N N . GLN A 1 93 ? 15.845 -0.551 -9.771 1.00 85.69 93 GLN A N 1
ATOM 721 C CA . GLN A 1 93 ? 16.571 -0.103 -8.579 1.00 85.69 93 GLN A CA 1
ATOM 722 C C . GLN A 1 93 ? 15.944 1.146 -7.942 1.00 85.69 93 GLN A C 1
ATOM 724 O O . GLN A 1 93 ? 15.815 1.206 -6.720 1.00 85.69 93 GLN A O 1
ATOM 729 N N . TYR A 1 94 ? 15.538 2.143 -8.737 1.00 84.81 94 TYR A N 1
ATOM 730 C CA . TYR A 1 94 ? 14.878 3.334 -8.194 1.00 84.81 94 TYR A CA 1
ATOM 731 C C . TYR A 1 94 ? 13.473 3.042 -7.668 1.00 84.81 94 TYR A C 1
ATOM 733 O O . TYR A 1 94 ? 13.089 3.607 -6.646 1.00 84.81 94 TYR A O 1
ATOM 741 N N . GLU A 1 95 ? 12.724 2.153 -8.321 1.00 84.94 95 GLU A N 1
ATOM 742 C CA . GLU A 1 95 ? 11.418 1.700 -7.834 1.00 84.94 95 GLU A CA 1
ATOM 743 C C . GLU A 1 95 ? 11.547 1.007 -6.465 1.00 84.94 95 GLU A C 1
ATOM 745 O O . GLU A 1 95 ? 10.796 1.339 -5.546 1.00 84.94 95 GLU A O 1
ATOM 750 N N . SER A 1 96 ? 12.565 0.153 -6.279 1.00 87.38 96 SER A N 1
ATOM 751 C CA . SER A 1 96 ? 12.886 -0.454 -4.974 1.00 87.38 96 SER A CA 1
ATOM 752 C C . SER A 1 96 ? 13.181 0.608 -3.914 1.00 87.38 96 SER A C 1
ATOM 754 O O . SER A 1 96 ? 12.555 0.615 -2.859 1.00 87.38 96 SER A O 1
ATOM 756 N N . GLN A 1 97 ? 14.050 1.580 -4.215 1.00 88.06 97 GLN A N 1
ATOM 757 C CA . GLN A 1 97 ? 14.403 2.649 -3.267 1.00 88.06 97 GLN A CA 1
ATOM 758 C C . GLN A 1 97 ? 13.200 3.516 -2.871 1.00 88.06 97 GLN A C 1
ATOM 760 O O . GLN A 1 97 ? 13.072 3.919 -1.715 1.00 88.06 97 GLN A O 1
ATOM 765 N N . ILE A 1 98 ? 12.316 3.832 -3.823 1.00 88.44 98 ILE A N 1
ATOM 766 C CA . ILE A 1 98 ? 11.081 4.579 -3.552 1.00 88.44 98 ILE A CA 1
ATOM 767 C C . ILE A 1 98 ? 10.157 3.757 -2.649 1.00 88.44 98 ILE A C 1
ATOM 769 O O . ILE A 1 98 ? 9.632 4.294 -1.672 1.00 88.44 98 ILE A O 1
ATOM 773 N N . THR A 1 99 ? 10.001 2.465 -2.943 1.00 90.00 99 THR A N 1
ATOM 774 C CA . THR A 1 99 ? 9.187 1.529 -2.152 1.00 90.00 99 THR A CA 1
ATOM 775 C C . THR A 1 99 ? 9.709 1.428 -0.718 1.00 90.00 99 THR A C 1
ATOM 777 O O . THR A 1 99 ? 8.951 1.629 0.230 1.00 90.00 99 THR A O 1
ATOM 780 N N . GLU A 1 100 ? 11.017 1.235 -0.542 1.00 91.31 100 GLU A N 1
ATOM 781 C CA . GLU A 1 100 ? 11.683 1.181 0.766 1.00 91.31 100 GLU A CA 1
ATOM 782 C C . GLU A 1 100 ? 11.505 2.482 1.561 1.00 91.31 100 GLU A C 1
ATOM 784 O O . GLU A 1 100 ? 11.186 2.458 2.754 1.00 91.31 100 GLU A O 1
ATOM 789 N N . LYS A 1 101 ? 11.652 3.644 0.910 1.00 92.56 101 LYS A N 1
ATOM 790 C CA . LYS A 1 101 ? 11.436 4.941 1.566 1.00 92.56 101 LYS A CA 1
ATOM 791 C C . LYS A 1 101 ? 9.979 5.166 1.966 1.00 92.56 101 LYS A C 1
ATOM 793 O O . LYS A 1 101 ? 9.730 5.695 3.051 1.00 92.56 101 LYS A O 1
ATOM 798 N N . ASN A 1 102 ? 9.021 4.755 1.136 1.00 93.19 102 ASN A N 1
ATOM 799 C CA . ASN A 1 102 ? 7.603 4.798 1.490 1.00 93.19 102 ASN A CA 1
ATOM 800 C C . ASN A 1 102 ? 7.298 3.866 2.669 1.00 93.19 102 ASN A C 1
ATOM 802 O O . ASN A 1 102 ? 6.604 4.285 3.595 1.00 93.19 102 ASN A O 1
ATOM 806 N N . ALA A 1 103 ? 7.863 2.654 2.689 1.00 92.94 103 ALA A N 1
ATOM 807 C CA . ALA A 1 103 ? 7.720 1.714 3.799 1.00 92.94 103 ALA A CA 1
ATOM 808 C C . ALA A 1 103 ? 8.295 2.277 5.109 1.00 92.94 103 ALA A C 1
ATOM 810 O O . ALA A 1 103 ? 7.648 2.202 6.153 1.00 92.94 103 ALA A O 1
ATOM 811 N N . SER A 1 104 ? 9.463 2.922 5.052 1.00 93.81 104 SER A N 1
ATOM 812 C CA . SER A 1 104 ? 10.056 3.604 6.208 1.00 93.81 104 SER A CA 1
ATOM 813 C C . SER A 1 104 ? 9.162 4.738 6.727 1.00 93.81 104 SER A C 1
ATOM 815 O O . SER A 1 104 ? 8.816 4.766 7.908 1.00 93.81 104 SER A O 1
ATOM 817 N N . ARG A 1 105 ? 8.682 5.619 5.835 1.00 94.00 105 ARG A N 1
ATOM 818 C CA . ARG A 1 105 ? 7.754 6.703 6.198 1.00 94.00 105 ARG A CA 1
ATOM 819 C C . ARG A 1 105 ? 6.443 6.171 6.780 1.00 94.00 105 ARG A C 1
ATOM 821 O O . ARG A 1 105 ? 5.930 6.739 7.740 1.00 94.00 105 ARG A O 1
ATOM 828 N N . LEU A 1 106 ? 5.903 5.098 6.206 1.00 95.88 106 LEU A N 1
ATOM 829 C CA . LEU A 1 106 ? 4.710 4.421 6.708 1.00 95.88 106 LEU A CA 1
ATOM 830 C C . LEU A 1 106 ? 4.924 3.947 8.150 1.00 95.88 106 LEU A C 1
ATOM 832 O O . LEU A 1 106 ? 4.085 4.224 9.001 1.00 95.88 106 LEU A O 1
ATOM 836 N N . ASN A 1 107 ? 6.063 3.315 8.441 1.00 95.00 107 ASN A N 1
ATOM 837 C CA . ASN A 1 107 ? 6.396 2.866 9.792 1.00 95.00 107 ASN A CA 1
ATOM 838 C C . ASN A 1 107 ? 6.504 4.034 10.779 1.00 95.00 107 ASN A C 1
ATOM 840 O O . ASN A 1 107 ? 5.996 3.929 11.888 1.00 95.00 107 ASN A O 1
ATOM 844 N N . THR A 1 108 ? 7.083 5.171 10.379 1.00 94.88 108 THR A N 1
ATOM 845 C CA . THR A 1 108 ? 7.107 6.376 11.227 1.00 94.88 108 THR A CA 1
ATOM 846 C C . THR A 1 108 ? 5.697 6.864 11.570 1.00 94.88 108 THR A C 1
ATOM 848 O O . THR A 1 108 ? 5.419 7.177 12.726 1.00 94.88 108 THR A O 1
ATOM 851 N N . LEU A 1 109 ? 4.789 6.896 10.587 1.00 95.50 109 LEU A N 1
ATOM 852 C CA . LEU A 1 109 ? 3.397 7.298 10.811 1.00 95.50 109 LEU A CA 1
ATOM 853 C C . LEU A 1 109 ? 2.660 6.299 11.711 1.00 95.50 109 LEU A C 1
ATOM 855 O O . LEU A 1 109 ? 1.925 6.711 12.606 1.00 95.50 109 LEU A O 1
ATOM 859 N N . ILE A 1 110 ? 2.885 4.997 11.520 1.00 95.94 110 ILE A N 1
ATOM 860 C CA . ILE A 1 110 ? 2.327 3.949 12.385 1.00 95.94 110 ILE A CA 1
ATOM 861 C C . ILE A 1 110 ? 2.794 4.147 13.830 1.00 95.94 110 ILE A C 1
ATOM 863 O O . ILE A 1 110 ? 1.964 4.179 14.736 1.00 95.94 110 ILE A O 1
ATOM 867 N N . SER A 1 111 ? 4.094 4.368 14.044 1.00 94.38 111 SER A N 1
ATOM 868 C CA . SER A 1 111 ? 4.650 4.623 15.375 1.00 94.38 111 SER A CA 1
ATOM 869 C C . SER A 1 111 ? 4.018 5.843 16.050 1.00 94.38 111 SER A C 1
ATOM 871 O O . SER A 1 111 ? 3.690 5.765 17.228 1.00 94.38 111 SER A O 1
ATOM 873 N N . SER A 1 112 ? 3.757 6.933 15.316 1.00 93.31 112 SER A N 1
ATOM 874 C CA . SER A 1 112 ? 3.074 8.113 15.884 1.00 93.31 112 SER A CA 1
ATOM 875 C C . SER A 1 112 ? 1.616 7.869 16.299 1.00 93.31 112 SER A C 1
ATOM 877 O O . SER A 1 112 ? 1.071 8.623 17.100 1.00 93.31 112 SER A O 1
ATOM 879 N N . LEU A 1 113 ? 0.969 6.819 15.780 1.00 93.31 113 LEU A N 1
ATOM 880 C CA . LEU A 1 113 ? -0.398 6.453 16.163 1.00 93.31 113 LEU A CA 1
ATOM 881 C C . LEU A 1 113 ? -0.462 5.386 17.257 1.00 93.31 113 LEU A C 1
ATOM 883 O O . LEU A 1 113 ? -1.550 5.140 17.770 1.00 93.31 113 LEU A O 1
ATOM 887 N N . HIS A 1 114 ? 0.663 4.771 17.634 1.00 89.88 114 HIS A N 1
ATOM 888 C CA . HIS A 1 114 ? 0.696 3.757 18.692 1.00 89.88 114 HIS A CA 1
ATOM 889 C C . HIS A 1 114 ? 0.532 4.327 20.107 1.00 89.88 114 HIS A C 1
ATOM 891 O O . HIS A 1 114 ? 0.348 3.561 21.054 1.00 89.88 114 HIS A O 1
ATOM 897 N N . GLU A 1 115 ? 0.550 5.650 20.264 1.00 88.75 115 GLU A N 1
ATOM 898 C CA . GLU A 1 115 ? 0.193 6.301 21.521 1.00 88.75 115 GLU A CA 1
ATOM 899 C C . GLU A 1 115 ? -1.279 6.038 21.877 1.00 88.75 115 GLU A C 1
ATOM 901 O O . GLU A 1 115 ? -2.177 6.154 21.040 1.00 88.75 115 GLU A O 1
ATOM 906 N N . GLN A 1 116 ? -1.551 5.703 23.141 1.00 81.25 116 GLN A N 1
ATOM 907 C CA . GLN A 1 116 ? -2.894 5.309 23.587 1.00 81.25 116 GLN A CA 1
ATOM 908 C C . GLN A 1 116 ? -3.957 6.395 23.333 1.00 81.25 116 GLN A C 1
ATOM 910 O O . GLN A 1 116 ? -5.098 6.082 22.993 1.00 81.25 116 GLN A O 1
ATOM 915 N N . SER A 1 117 ? -3.584 7.672 23.455 1.00 90.56 117 SER A N 1
ATOM 916 C CA . SER A 1 117 ? -4.434 8.827 23.132 1.00 90.56 117 SER A CA 1
ATOM 917 C C . SER A 1 117 ? -4.876 8.826 21.663 1.00 90.56 117 SER A C 1
ATOM 919 O O . SER A 1 117 ? -6.059 9.001 21.367 1.00 90.56 117 SER A O 1
ATOM 921 N N . SER A 1 118 ? -3.948 8.553 20.744 1.00 93.81 118 SER A N 1
ATOM 922 C CA . SER A 1 118 ? -4.216 8.434 19.310 1.00 93.81 118 SER A CA 1
ATOM 923 C C . SER A 1 118 ? -5.158 7.268 19.020 1.00 93.81 118 SER A C 1
ATOM 925 O O . SER A 1 118 ? -6.174 7.459 18.349 1.00 93.81 118 SER A O 1
ATOM 927 N N . LEU A 1 119 ? -4.894 6.084 19.586 1.00 95.25 119 LEU A N 1
ATOM 928 C CA . LEU A 1 119 ? -5.724 4.888 19.380 1.00 95.25 119 LEU A CA 1
ATOM 929 C C . LEU A 1 119 ? -7.176 5.072 19.842 1.00 95.25 119 LEU A C 1
ATOM 931 O O . LEU A 1 119 ? -8.075 4.483 19.248 1.00 95.25 119 LEU A O 1
ATOM 935 N N . ARG A 1 120 ? -7.427 5.897 20.865 1.00 96.50 120 ARG A N 1
ATOM 936 C CA . ARG A 1 120 ? -8.773 6.188 21.394 1.00 96.50 120 ARG A CA 1
ATOM 937 C C . ARG A 1 120 ? -9.540 7.258 20.617 1.00 96.50 120 ARG A C 1
ATOM 939 O O . ARG A 1 120 ? -10.709 7.491 20.916 1.00 96.50 120 ARG A O 1
ATOM 946 N N . THR A 1 121 ? -8.922 7.893 19.621 1.00 96.50 121 THR A N 1
ATOM 947 C CA . THR A 1 121 ? -9.564 8.957 18.837 1.00 96.50 121 THR A CA 1
ATOM 948 C C . THR A 1 121 ? -10.761 8.413 18.055 1.00 96.50 121 THR A C 1
ATOM 950 O O . THR A 1 121 ? -10.621 7.530 17.206 1.00 96.50 121 THR A O 1
ATOM 953 N N . GLU A 1 122 ? -11.949 8.961 18.320 1.00 96.00 122 GLU A N 1
ATOM 954 C CA . GLU A 1 122 ? -13.200 8.533 17.692 1.00 96.00 122 GLU A CA 1
ATOM 955 C C . GLU A 1 122 ? -13.132 8.594 16.166 1.00 96.00 122 GLU A C 1
ATOM 957 O O . GLU A 1 122 ? -12.858 9.640 15.590 1.00 96.00 122 GLU A O 1
ATOM 962 N N . GLY A 1 123 ? -13.426 7.478 15.498 1.00 93.25 123 GLY A N 1
ATOM 963 C CA . GLY A 1 123 ? -13.452 7.367 14.045 1.00 93.25 123 GLY A CA 1
ATOM 964 C C . GLY A 1 123 ? -12.075 7.462 13.387 1.00 93.25 123 GLY A C 1
ATOM 965 O O . GLY A 1 123 ? -11.996 7.842 12.214 1.00 93.25 123 GLY A O 1
ATOM 966 N N . ILE A 1 124 ? -10.994 7.125 14.102 1.00 95.06 124 ILE A N 1
ATOM 967 C CA . ILE A 1 124 ? -9.663 6.925 13.511 1.00 95.06 124 ILE A CA 1
ATOM 968 C C . ILE A 1 124 ? -9.763 6.061 12.237 1.00 95.06 124 ILE A C 1
ATOM 970 O O . ILE A 1 124 ? -10.572 5.144 12.158 1.00 95.06 124 ILE A O 1
ATOM 974 N N . PHE A 1 125 ? -9.004 6.398 11.190 1.00 94.38 125 PHE A N 1
ATOM 975 C CA . PHE A 1 125 ? -9.096 5.831 9.828 1.00 94.38 125 PHE A CA 1
ATOM 976 C C . PHE A 1 125 ? -10.386 6.099 9.030 1.00 94.38 125 PHE A C 1
ATOM 978 O O . PHE A 1 125 ? -10.315 6.104 7.798 1.00 94.38 125 PHE A O 1
ATOM 985 N N . ARG A 1 126 ? -11.537 6.353 9.664 1.00 93.38 126 ARG A N 1
ATOM 986 C CA . ARG A 1 126 ? -12.809 6.634 8.970 1.00 93.38 126 ARG A CA 1
ATOM 987 C C . ARG A 1 126 ? -12.976 8.111 8.611 1.00 93.38 126 ARG A C 1
ATOM 989 O O . ARG A 1 126 ? -13.415 8.423 7.510 1.00 93.38 126 ARG A O 1
ATOM 996 N N . LYS A 1 127 ? -12.666 8.992 9.557 1.00 91.31 127 LYS A N 1
ATOM 997 C CA . LYS A 1 127 ? -12.891 10.439 9.466 1.00 91.31 127 LYS A CA 1
ATOM 998 C C . LYS A 1 127 ? -11.886 11.153 8.563 1.00 91.31 127 LYS A C 1
ATOM 1000 O O . LYS A 1 127 ? -10.822 10.615 8.250 1.00 91.31 127 LYS A O 1
ATOM 1005 N N . SER A 1 128 ? -12.254 12.357 8.125 1.00 88.75 128 SER A N 1
ATOM 1006 C CA . SER A 1 128 ? -11.466 13.128 7.157 1.00 88.75 128 SER A CA 1
ATOM 1007 C C . SER A 1 128 ? -10.200 13.723 7.784 1.00 88.75 128 SER A C 1
ATOM 1009 O O . SER A 1 128 ? -10.142 13.967 8.987 1.00 88.75 128 SER A O 1
ATOM 1011 N N . SER A 1 129 ? -9.184 14.022 6.968 1.00 90.25 129 SER A N 1
ATOM 1012 C CA . SER A 1 129 ? -7.922 14.612 7.445 1.00 90.25 129 SER A CA 1
ATOM 1013 C C . SER A 1 129 ? -8.082 15.972 8.134 1.00 90.25 129 SER A C 1
ATOM 1015 O O . SER A 1 129 ? -7.195 16.378 8.878 1.00 90.25 129 SER A O 1
ATOM 1017 N N . ASN A 1 130 ? -9.196 16.667 7.894 1.00 89.69 130 ASN A N 1
ATOM 1018 C CA . ASN A 1 130 ? -9.467 17.997 8.440 1.00 89.69 130 ASN A CA 1
ATOM 1019 C C . ASN A 1 130 ? -9.975 17.945 9.888 1.00 89.69 130 ASN A C 1
ATOM 1021 O O . ASN A 1 130 ? -10.027 18.974 10.550 1.00 89.69 130 ASN A O 1
ATOM 1025 N N . GLU A 1 131 ? -10.328 16.760 10.390 1.00 89.00 131 GLU A N 1
ATOM 1026 C CA . GLU A 1 131 ? -10.844 16.586 11.752 1.00 89.00 131 GLU A CA 1
ATOM 1027 C C . GLU A 1 131 ? -9.738 16.537 12.816 1.00 89.00 131 GLU A C 1
ATOM 1029 O O . GLU A 1 131 ? -10.031 16.522 14.007 1.00 89.00 131 GLU A O 1
ATOM 1034 N N . GLY A 1 132 ? -8.462 16.515 12.415 1.00 91.81 132 GLY A N 1
ATOM 1035 C CA . GLY A 1 132 ? -7.339 16.631 13.342 1.00 91.81 132 GLY A CA 1
ATOM 1036 C C . GLY A 1 132 ? -6.076 15.884 12.909 1.00 91.81 132 GLY A C 1
ATOM 1037 O O . GLY A 1 132 ? -6.074 15.152 11.912 1.00 91.81 132 GLY A O 1
ATOM 1038 N N . PRO A 1 133 ? -4.980 16.027 13.676 1.00 93.25 133 PRO A N 1
ATOM 1039 C CA . PRO A 1 133 ? -3.678 15.454 13.333 1.00 93.25 133 PRO A CA 1
ATOM 1040 C C . PRO A 1 133 ? -3.689 13.919 13.281 1.00 93.25 133 PRO A C 1
ATOM 1042 O O . PRO A 1 133 ? -3.066 13.332 12.394 1.00 93.25 133 PRO A O 1
ATOM 1045 N N . VAL A 1 134 ? -4.448 13.260 14.164 1.00 95.12 134 VAL A N 1
ATOM 1046 C CA . VAL A 1 134 ? -4.609 11.794 14.166 1.00 95.12 134 VAL A CA 1
ATOM 1047 C C . VAL A 1 134 ? -5.300 11.319 12.886 1.00 95.12 134 VAL A C 1
ATOM 1049 O O . VAL A 1 134 ? -4.824 10.391 12.232 1.00 95.12 134 VAL A O 1
ATOM 1052 N N . HIS A 1 135 ? -6.378 11.991 12.467 1.00 95.75 135 HIS A N 1
ATOM 1053 C CA . HIS A 1 135 ? -7.095 11.654 11.234 1.00 95.75 135 HIS A CA 1
ATOM 1054 C C . HIS A 1 135 ? -6.255 11.927 9.982 1.00 95.75 135 HIS A C 1
ATOM 1056 O O . HIS A 1 135 ? -6.234 11.104 9.067 1.00 95.75 135 HIS A O 1
ATOM 1062 N N 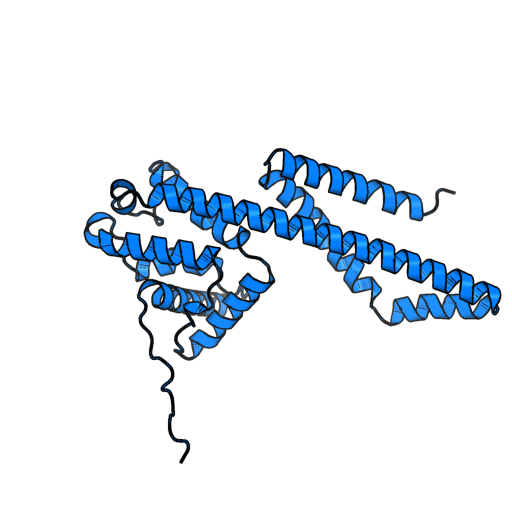. SER A 1 136 ? -5.498 13.028 9.962 1.00 95.31 136 SER A N 1
ATOM 1063 C CA . SER A 1 136 ? -4.530 13.321 8.899 1.00 95.31 136 SER A CA 1
ATOM 1064 C C . SER A 1 136 ? -3.457 12.233 8.785 1.00 95.31 136 SER A C 1
ATOM 1066 O O . SER A 1 136 ? -3.187 11.730 7.693 1.00 95.31 136 SER A O 1
ATOM 1068 N N . THR A 1 137 ? -2.898 11.797 9.914 1.00 95.50 137 THR A N 1
ATOM 1069 C CA . THR A 1 137 ? -1.893 10.724 9.965 1.00 95.50 137 THR A CA 1
ATOM 1070 C C . THR A 1 137 ? -2.479 9.392 9.492 1.00 95.50 137 THR A C 1
ATOM 1072 O O . THR A 1 137 ? -1.899 8.733 8.629 1.00 95.50 137 THR A O 1
ATOM 1075 N N . ALA A 1 138 ? -3.677 9.030 9.960 1.00 95.69 138 ALA A N 1
ATOM 1076 C CA . ALA A 1 138 ? -4.382 7.826 9.523 1.00 95.69 138 ALA A CA 1
ATOM 1077 C C . ALA A 1 138 ? -4.690 7.847 8.012 1.00 95.69 138 ALA A C 1
ATOM 1079 O O . ALA A 1 138 ? -4.542 6.834 7.327 1.00 95.69 138 ALA A O 1
ATOM 1080 N N . GLN A 1 139 ? -5.063 9.005 7.457 1.00 94.88 139 GLN A N 1
ATOM 1081 C CA . GLN A 1 139 ? -5.259 9.168 6.015 1.00 94.88 139 GLN A CA 1
ATOM 1082 C C . GLN A 1 139 ? -3.949 9.004 5.235 1.00 94.88 139 GLN A C 1
ATOM 1084 O O . GLN A 1 139 ? -3.940 8.367 4.180 1.00 94.88 139 GLN A O 1
ATOM 1089 N N . GLN A 1 140 ? -2.835 9.533 5.747 1.00 94.81 140 GLN A N 1
ATOM 1090 C CA . GLN A 1 140 ? -1.523 9.346 5.125 1.00 94.81 140 GLN A CA 1
ATOM 1091 C C . GLN A 1 140 ? -1.097 7.875 5.115 1.00 94.81 140 GLN A C 1
ATOM 1093 O O . GLN A 1 140 ? -0.590 7.418 4.095 1.00 94.81 140 GLN A O 1
ATOM 1098 N N . ILE A 1 141 ? -1.357 7.125 6.192 1.00 95.81 141 ILE A N 1
ATOM 1099 C CA . ILE A 1 141 ? -1.107 5.675 6.252 1.00 95.81 141 ILE A CA 1
ATOM 1100 C C . ILE A 1 141 ? -1.870 4.950 5.140 1.00 95.81 141 ILE A C 1
ATOM 1102 O O . ILE A 1 141 ? -1.254 4.221 4.365 1.00 95.81 141 ILE A O 1
ATOM 1106 N N . LYS A 1 142 ? -3.179 5.208 4.996 1.00 93.88 142 LYS A N 1
ATOM 1107 C CA . LYS A 1 142 ? -4.009 4.620 3.923 1.00 93.88 142 LYS A CA 1
ATOM 1108 C C . LYS A 1 142 ? -3.453 4.919 2.530 1.00 93.88 142 LYS A C 1
ATOM 1110 O O . LYS A 1 142 ? -3.353 4.035 1.688 1.00 93.88 142 LYS A O 1
ATOM 1115 N N . ASN A 1 143 ? -3.036 6.163 2.301 1.00 91.94 143 ASN A N 1
ATOM 1116 C CA . ASN A 1 143 ? -2.520 6.603 1.005 1.00 91.94 143 ASN A CA 1
ATOM 1117 C C . ASN A 1 143 ? -1.112 6.063 0.687 1.00 91.94 143 ASN A C 1
ATOM 1119 O O . ASN A 1 143 ? -0.750 5.958 -0.489 1.00 91.94 143 ASN A O 1
ATOM 1123 N N . LEU A 1 144 ? -0.296 5.793 1.711 1.00 92.94 144 LEU A N 1
ATOM 1124 C CA . LEU A 1 144 ? 1.076 5.301 1.558 1.00 92.94 144 LEU A CA 1
ATOM 1125 C C . LEU A 1 144 ? 1.150 3.783 1.475 1.00 92.94 144 LEU A C 1
ATOM 1127 O O . LEU A 1 144 ? 1.988 3.286 0.735 1.00 92.94 144 LEU A O 1
ATOM 1131 N N . LEU A 1 145 ? 0.273 3.061 2.172 1.00 94.31 145 LEU A N 1
ATOM 1132 C CA . LEU A 1 145 ? 0.267 1.601 2.218 1.00 94.31 145 LEU A CA 1
ATOM 1133 C C . LEU A 1 145 ? 0.442 0.923 0.840 1.00 94.31 145 LEU A C 1
ATOM 1135 O O . LEU A 1 145 ? 1.403 0.167 0.700 1.00 94.31 145 LEU A O 1
ATOM 1139 N N . PRO A 1 146 ? -0.368 1.213 -0.199 1.00 90.88 146 PRO A N 1
ATOM 1140 C CA . PRO A 1 146 ? -0.192 0.571 -1.507 1.00 90.88 146 PRO A CA 1
ATOM 1141 C C . PRO A 1 146 ? 1.125 0.951 -2.208 1.00 90.88 146 PRO A C 1
ATOM 1143 O O . PRO A 1 146 ? 1.608 0.206 -3.053 1.00 90.88 146 PRO A O 1
ATOM 1146 N N . LYS A 1 147 ? 1.731 2.095 -1.854 1.00 90.44 147 LYS A N 1
ATOM 1147 C CA . LYS A 1 147 ? 3.000 2.601 -2.417 1.00 90.44 147 LYS A CA 1
ATOM 1148 C C . LYS A 1 147 ? 4.238 2.108 -1.665 1.00 90.44 147 LYS A C 1
ATOM 1150 O O . LYS A 1 147 ? 5.361 2.380 -2.091 1.00 90.44 147 LYS A O 1
ATOM 1155 N N . SER A 1 148 ? 4.028 1.462 -0.525 1.00 93.44 148 SER A N 1
ATOM 1156 C CA . SER A 1 148 ? 5.067 0.852 0.304 1.00 93.44 148 SER A CA 1
ATOM 1157 C C . SER A 1 148 ? 5.264 -0.628 -0.015 1.00 93.44 148 SER A C 1
ATOM 1159 O O . SER A 1 148 ? 6.126 -1.254 0.588 1.00 93.44 148 SER A O 1
ATOM 1161 N N . LEU A 1 149 ? 4.460 -1.181 -0.925 1.00 91.75 149 LEU A N 1
ATOM 1162 C CA . LEU A 1 149 ? 4.507 -2.570 -1.358 1.00 91.75 149 LEU A CA 1
ATOM 1163 C C . LEU A 1 149 ? 5.079 -2.643 -2.771 1.00 91.75 149 LEU A C 1
ATOM 1165 O O . LEU A 1 149 ? 4.668 -1.891 -3.657 1.00 91.75 149 LEU A O 1
ATOM 1169 N N . SER A 1 150 ? 6.005 -3.571 -2.984 1.00 88.94 150 SER A N 1
ATOM 1170 C CA . SER A 1 150 ? 6.507 -3.893 -4.315 1.00 88.94 150 SER A CA 1
ATOM 1171 C C . SER A 1 150 ? 5.411 -4.517 -5.183 1.00 88.94 150 SER A C 1
ATOM 1173 O O . SER A 1 150 ? 4.398 -5.028 -4.700 1.00 88.94 150 SER A O 1
ATOM 1175 N N . GLU A 1 151 ? 5.617 -4.519 -6.499 1.00 85.50 151 GLU A N 1
ATOM 1176 C CA . GLU A 1 151 ? 4.670 -5.135 -7.431 1.00 85.50 151 GLU A CA 1
ATOM 1177 C C . GLU A 1 151 ? 4.479 -6.637 -7.161 1.00 85.50 151 GLU A C 1
ATOM 1179 O O . GLU A 1 151 ? 3.358 -7.141 -7.209 1.00 85.50 151 GLU A O 1
ATOM 1184 N N . ALA A 1 152 ? 5.561 -7.343 -6.817 1.00 86.88 152 ALA A N 1
ATOM 1185 C CA . ALA A 1 152 ? 5.512 -8.759 -6.467 1.00 86.88 152 ALA A CA 1
ATOM 1186 C C . ALA A 1 152 ? 4.697 -9.005 -5.187 1.00 86.88 152 ALA A C 1
ATOM 1188 O O . ALA A 1 152 ? 3.885 -9.929 -5.142 1.00 86.88 152 ALA A O 1
ATOM 1189 N N . GLU A 1 153 ? 4.859 -8.157 -4.168 1.00 90.25 153 GLU A N 1
ATOM 1190 C CA . GLU A 1 153 ? 4.076 -8.241 -2.931 1.00 90.25 153 GLU A CA 1
ATOM 1191 C C . GLU A 1 153 ? 2.595 -7.948 -3.180 1.00 90.25 153 GLU A C 1
ATOM 1193 O O . GLU A 1 153 ? 1.744 -8.688 -2.692 1.00 90.25 153 GLU A O 1
ATOM 1198 N N . ASN A 1 154 ? 2.278 -6.926 -3.980 1.00 88.38 154 ASN A N 1
ATOM 1199 C CA . ASN A 1 154 ? 0.899 -6.612 -4.359 1.00 88.38 154 ASN A CA 1
ATOM 1200 C C . ASN A 1 154 ? 0.240 -7.774 -5.119 1.00 88.38 154 ASN A C 1
ATOM 1202 O O . ASN A 1 154 ? -0.876 -8.168 -4.781 1.00 88.38 154 ASN A O 1
ATOM 1206 N N . LYS A 1 155 ? 0.944 -8.381 -6.085 1.00 87.31 155 LYS A N 1
ATOM 1207 C CA . LYS A 1 155 ? 0.470 -9.576 -6.806 1.00 87.31 155 LYS A CA 1
ATOM 1208 C C . LYS A 1 155 ? 0.246 -10.758 -5.863 1.00 87.31 155 LYS A C 1
ATOM 1210 O O . LYS A 1 155 ? -0.773 -11.437 -5.964 1.00 87.31 155 LYS A O 1
ATOM 1215 N N . ASN A 1 156 ? 1.155 -10.981 -4.914 1.00 87.31 156 ASN A N 1
ATOM 1216 C CA . ASN A 1 156 ? 0.997 -12.032 -3.912 1.00 87.31 156 ASN A CA 1
ATOM 1217 C C . ASN A 1 156 ? -0.218 -11.776 -3.003 1.00 87.31 156 ASN A C 1
ATOM 1219 O O . ASN A 1 156 ? -0.997 -12.692 -2.763 1.00 87.31 156 ASN A O 1
ATOM 1223 N N . ILE A 1 157 ? -0.435 -10.537 -2.545 1.00 89.06 157 ILE A N 1
ATOM 1224 C CA . ILE A 1 157 ? -1.622 -10.170 -1.755 1.00 89.06 157 ILE A CA 1
ATOM 1225 C C . ILE A 1 157 ? -2.902 -10.432 -2.554 1.00 89.06 157 ILE A C 1
ATOM 1227 O O . ILE A 1 157 ? -3.814 -11.072 -2.039 1.00 89.06 157 ILE A O 1
ATOM 1231 N N . GLN A 1 158 ? -2.966 -9.998 -3.815 1.00 87.44 158 GLN A N 1
ATOM 1232 C CA . GLN A 1 158 ? -4.128 -10.236 -4.679 1.00 87.44 158 GLN A CA 1
ATOM 1233 C C . GLN A 1 158 ? -4.399 -11.730 -4.885 1.00 87.44 158 GLN A C 1
ATOM 1235 O O . GLN A 1 158 ? -5.550 -12.160 -4.838 1.00 87.44 158 GLN A O 1
ATOM 1240 N N . HIS A 1 159 ? -3.348 -12.536 -5.044 1.00 85.25 159 HIS A N 1
ATOM 1241 C CA . HIS A 1 159 ? -3.471 -13.989 -5.113 1.00 85.25 159 HIS A CA 1
ATOM 1242 C C . HIS A 1 159 ? -4.000 -14.596 -3.801 1.00 85.25 159 HIS A C 1
ATOM 1244 O O . HIS A 1 159 ? -4.874 -15.457 -3.817 1.00 85.25 159 HIS A O 1
ATOM 1250 N N . GLN A 1 160 ? -3.535 -14.121 -2.643 1.00 84.69 160 GLN A N 1
ATOM 1251 C CA . GLN A 1 160 ? -4.064 -14.565 -1.346 1.00 84.69 160 GLN A CA 1
ATOM 1252 C C . GLN A 1 160 ? -5.538 -14.163 -1.156 1.00 84.69 160 GLN A C 1
ATOM 1254 O O . GLN A 1 160 ? -6.327 -14.946 -0.624 1.00 84.69 160 GLN A O 1
ATOM 1259 N N . ILE A 1 161 ? -5.927 -12.972 -1.622 1.00 86.56 161 ILE A N 1
ATOM 1260 C CA . ILE A 1 161 ? -7.322 -12.513 -1.625 1.00 86.56 161 ILE A CA 1
ATOM 1261 C C . ILE A 1 161 ? -8.177 -13.427 -2.511 1.00 86.56 161 ILE A C 1
ATOM 1263 O O . ILE A 1 161 ? -9.241 -13.857 -2.073 1.00 86.56 161 ILE A O 1
ATOM 1267 N N . SER A 1 162 ? -7.715 -13.794 -3.712 1.00 81.75 162 SER A N 1
ATOM 1268 C CA . SER A 1 162 ? -8.492 -14.668 -4.602 1.00 81.75 162 SER A CA 1
ATOM 1269 C C . SER A 1 162 ? -8.689 -16.077 -4.029 1.00 81.75 162 SER A C 1
ATOM 1271 O O . SER A 1 162 ? -9.768 -16.646 -4.179 1.00 81.75 162 SER A O 1
ATOM 1273 N N . ILE A 1 163 ? -7.713 -16.610 -3.285 1.00 77.75 163 ILE A N 1
ATOM 1274 C CA . ILE A 1 163 ? -7.854 -17.887 -2.560 1.00 77.75 163 ILE A CA 1
ATOM 1275 C C . ILE A 1 163 ? -8.878 -17.778 -1.416 1.00 77.75 163 ILE A C 1
ATOM 1277 O O . ILE A 1 163 ? -9.614 -18.730 -1.141 1.00 77.75 163 ILE A O 1
ATOM 1281 N N . CYS A 1 164 ? -8.986 -16.614 -0.765 1.00 75.25 164 CYS A N 1
ATOM 1282 C CA . CYS A 1 164 ? -9.960 -16.398 0.311 1.00 75.25 164 CYS A CA 1
ATOM 1283 C C . CYS A 1 164 ? -11.418 -16.468 -0.155 1.00 75.25 164 CYS A C 1
ATOM 1285 O O . CYS A 1 164 ? -12.284 -16.726 0.679 1.00 75.25 164 CYS A O 1
ATOM 1287 N N . LYS A 1 165 ? -11.691 -16.355 -1.465 1.00 70.44 165 LYS A N 1
ATOM 1288 C CA . LYS A 1 165 ? -13.019 -16.606 -2.057 1.00 70.44 165 LYS A CA 1
ATOM 1289 C C . LYS A 1 165 ? -13.575 -17.993 -1.691 1.00 70.44 165 LYS A C 1
ATOM 1291 O O . LYS A 1 165 ? -14.785 -18.169 -1.611 1.00 70.44 165 LYS A O 1
ATOM 1296 N N . GLY A 1 166 ? -12.703 -18.967 -1.410 1.00 64.50 166 GLY A N 1
ATOM 1297 C CA . GLY A 1 166 ? -13.074 -20.309 -0.941 1.00 64.50 166 GLY A CA 1
ATOM 1298 C C . GLY A 1 166 ? -13.251 -20.450 0.579 1.00 64.50 166 GLY A C 1
ATOM 1299 O O . GLY A 1 166 ? -13.288 -21.572 1.078 1.00 64.50 166 GLY A O 1
ATOM 1300 N N . GLY A 1 167 ? -13.279 -19.354 1.345 1.00 64.62 167 GLY A N 1
ATOM 1301 C CA . GLY A 1 167 ? -13.381 -19.377 2.811 1.00 64.62 167 GLY A CA 1
ATOM 1302 C C . GLY A 1 167 ? -12.075 -19.727 3.540 1.00 64.62 167 GLY A C 1
ATOM 1303 O O . GLY A 1 167 ? -12.049 -19.766 4.774 1.00 64.62 167 GLY A O 1
ATOM 1304 N N . VAL A 1 168 ? -10.980 -19.927 2.802 1.00 67.50 168 VAL A N 1
ATOM 1305 C CA . VAL A 1 168 ? -9.649 -20.246 3.338 1.00 67.50 168 VAL A CA 1
ATOM 1306 C C . VAL A 1 168 ? -9.110 -19.080 4.172 1.00 67.50 168 VAL A C 1
ATOM 1308 O O . VAL A 1 168 ? -9.380 -17.908 3.902 1.00 67.50 168 VAL A O 1
ATOM 1311 N N . THR A 1 169 ? -8.379 -19.409 5.235 1.00 66.12 169 THR A N 1
ATOM 1312 C CA . THR A 1 169 ? -7.722 -18.420 6.092 1.00 66.12 169 THR A CA 1
ATOM 1313 C C . THR A 1 169 ? -6.426 -17.948 5.444 1.00 66.12 169 THR A C 1
ATOM 1315 O O . THR A 1 169 ? -5.611 -18.793 5.067 1.00 66.12 169 THR A O 1
ATOM 1318 N N . PRO A 1 170 ? -6.178 -16.634 5.360 1.00 68.50 170 PRO A N 1
ATOM 1319 C CA . PRO A 1 170 ? -4.914 -16.140 4.847 1.00 68.50 170 PRO A CA 1
ATOM 1320 C C . PRO A 1 170 ? -3.746 -16.497 5.769 1.00 68.50 170 PRO A C 1
ATOM 1322 O O . PRO A 1 170 ? -3.849 -16.424 6.997 1.00 68.50 170 PRO A O 1
ATOM 1325 N N . ASN A 1 171 ? -2.608 -16.862 5.177 1.00 70.38 171 ASN A N 1
ATOM 1326 C CA . ASN A 1 171 ? -1.396 -17.129 5.941 1.00 70.38 171 ASN A CA 1
ATOM 1327 C C . ASN A 1 171 ? -0.813 -15.816 6.493 1.00 70.38 171 ASN A C 1
ATOM 1329 O O . ASN A 1 171 ? -0.125 -15.079 5.787 1.00 70.38 171 ASN A O 1
ATOM 1333 N N . LEU A 1 172 ? -1.054 -15.551 7.779 1.00 66.50 172 LEU A N 1
ATOM 1334 C CA . LEU A 1 172 ? -0.606 -14.329 8.456 1.00 66.50 172 LEU A CA 1
ATOM 1335 C C . LEU A 1 172 ? 0.922 -14.205 8.539 1.00 66.50 172 LEU A C 1
ATOM 1337 O O . LEU A 1 172 ? 1.441 -13.092 8.608 1.00 66.50 172 LEU A O 1
ATOM 1341 N N . ASN A 1 173 ? 1.647 -15.327 8.498 1.00 67.00 173 ASN A N 1
ATOM 1342 C CA . ASN A 1 173 ? 3.111 -15.334 8.526 1.00 67.00 173 ASN A CA 1
ATOM 1343 C C . ASN A 1 173 ? 3.727 -14.943 7.174 1.00 67.00 173 ASN A C 1
ATOM 1345 O O . ASN A 1 173 ? 4.904 -14.598 7.126 1.00 67.00 173 ASN A O 1
ATOM 1349 N N . GLY A 1 174 ? 2.942 -14.980 6.091 1.00 74.19 174 GLY A N 1
ATOM 1350 C CA . GLY A 1 174 ? 3.373 -14.626 4.737 1.00 74.19 174 GLY A CA 1
ATOM 1351 C C . GLY A 1 174 ? 3.037 -13.193 4.316 1.00 74.19 174 GLY A C 1
ATOM 1352 O O . GLY A 1 174 ? 3.247 -12.848 3.154 1.00 74.19 174 GLY A O 1
ATOM 1353 N N . LEU A 1 175 ? 2.485 -12.366 5.213 1.00 84.88 175 LEU A N 1
ATOM 1354 C CA . LEU A 1 175 ? 2.153 -10.982 4.879 1.00 84.88 175 LEU A CA 1
ATOM 1355 C C . LEU A 1 175 ? 3.424 -10.126 4.768 1.00 84.88 175 LEU A C 1
ATOM 1357 O O . LEU A 1 175 ? 4.275 -10.184 5.661 1.00 84.88 175 LEU A O 1
ATOM 1361 N N . PRO A 1 176 ? 3.537 -9.279 3.732 1.00 90.81 176 PRO A N 1
ATOM 1362 C CA . PRO A 1 176 ? 4.656 -8.356 3.610 1.00 90.81 176 PRO A CA 1
ATOM 1363 C C . PRO A 1 176 ? 4.655 -7.346 4.761 1.00 90.81 176 PRO A C 1
ATOM 1365 O O . PRO A 1 176 ? 3.595 -6.900 5.217 1.00 90.81 176 PRO A O 1
ATOM 1368 N N . SER A 1 177 ? 5.848 -6.965 5.224 1.00 92.00 177 SER A N 1
ATOM 1369 C CA . SER A 1 177 ? 6.039 -6.145 6.430 1.00 92.00 177 SER A CA 1
ATOM 1370 C C . SER A 1 177 ? 5.194 -4.861 6.468 1.00 92.00 177 SER A C 1
ATOM 1372 O O . SER A 1 177 ? 4.579 -4.614 7.504 1.00 92.00 177 SER A O 1
ATOM 1374 N N . PRO A 1 178 ? 5.072 -4.060 5.384 1.00 94.00 178 PRO A N 1
ATOM 1375 C CA . PRO A 1 178 ? 4.231 -2.859 5.392 1.00 94.00 178 PRO A CA 1
ATOM 1376 C C . PRO A 1 178 ? 2.762 -3.153 5.720 1.00 94.00 178 PRO A C 1
ATOM 1378 O O . PRO A 1 178 ? 2.155 -2.455 6.531 1.00 94.00 178 PRO A O 1
ATOM 1381 N N . LEU A 1 179 ? 2.197 -4.211 5.129 1.00 93.69 179 LEU A N 1
ATOM 1382 C CA . LEU A 1 179 ? 0.823 -4.629 5.399 1.00 93.69 179 LEU A CA 1
ATOM 1383 C C . LEU A 1 179 ? 0.699 -5.200 6.811 1.00 93.69 179 LEU A C 1
ATOM 1385 O O . LEU A 1 179 ? -0.217 -4.823 7.536 1.00 93.69 179 LEU A O 1
ATOM 1389 N N . LYS A 1 180 ? 1.639 -6.054 7.228 1.00 93.19 180 LYS A N 1
ATOM 1390 C CA . LYS A 1 180 ? 1.663 -6.622 8.581 1.00 93.19 180 LYS A CA 1
ATOM 1391 C C . LYS A 1 180 ? 1.643 -5.530 9.656 1.00 93.19 180 LYS A C 1
ATOM 1393 O O . LYS A 1 180 ? 0.817 -5.590 10.559 1.00 93.19 180 LYS A O 1
ATOM 1398 N N . ASN A 1 181 ? 2.461 -4.489 9.504 1.00 94.69 181 ASN A N 1
ATOM 1399 C CA . ASN A 1 181 ? 2.528 -3.380 10.457 1.00 94.69 181 ASN A CA 1
ATOM 1400 C C . ASN A 1 181 ? 1.210 -2.589 10.525 1.00 94.69 181 ASN A C 1
ATOM 1402 O O . ASN A 1 181 ? 0.768 -2.219 11.611 1.00 94.69 181 ASN A O 1
ATOM 1406 N N . VAL A 1 182 ? 0.541 -2.363 9.386 1.00 95.94 182 VAL A N 1
ATOM 1407 C CA . VAL A 1 182 ? -0.792 -1.733 9.375 1.00 95.94 182 VAL A CA 1
ATOM 1408 C C . VAL A 1 182 ? -1.840 -2.636 10.024 1.00 95.94 182 VAL A C 1
ATOM 1410 O O . VAL A 1 182 ? -2.685 -2.142 10.770 1.00 95.94 182 VAL A O 1
ATOM 1413 N N . ILE A 1 183 ? -1.790 -3.947 9.781 1.00 94.88 183 ILE A N 1
ATOM 1414 C CA . ILE A 1 183 ? -2.685 -4.917 10.424 1.00 94.88 183 ILE A CA 1
ATOM 1415 C C . ILE A 1 183 ? -2.475 -4.926 11.942 1.00 94.88 183 ILE A C 1
ATOM 1417 O O . ILE A 1 183 ? -3.453 -4.948 12.688 1.00 94.88 183 ILE A O 1
ATOM 1421 N N . ASP A 1 184 ? -1.234 -4.853 12.414 1.00 94.38 184 ASP A N 1
ATOM 1422 C CA . ASP A 1 184 ? -0.926 -4.821 13.843 1.00 94.38 184 ASP A CA 1
ATOM 1423 C C . ASP A 1 184 ? -1.361 -3.499 14.502 1.00 94.38 184 ASP A C 1
ATOM 1425 O O . ASP A 1 184 ? -1.933 -3.520 15.597 1.00 94.38 184 ASP A O 1
ATOM 1429 N N . LEU A 1 185 ? -1.233 -2.362 13.807 1.00 96.56 185 LEU A N 1
ATOM 1430 C CA . LEU A 1 185 ? -1.855 -1.105 14.236 1.00 96.56 185 LEU A CA 1
ATOM 1431 C C . LEU A 1 185 ? -3.385 -1.231 14.293 1.00 96.56 185 LEU A C 1
ATOM 1433 O O . LEU A 1 185 ? -4.003 -0.823 15.274 1.00 96.56 185 LEU A O 1
ATOM 1437 N N . CYS A 1 186 ? -4.010 -1.840 13.281 1.00 96.75 186 CYS A N 1
ATOM 1438 C CA . CYS A 1 186 ? -5.456 -2.069 13.267 1.00 96.75 186 CYS A CA 1
ATOM 1439 C C . CYS A 1 186 ? -5.896 -2.939 14.453 1.00 96.75 186 CYS A C 1
ATOM 1441 O O . CYS A 1 186 ? -6.881 -2.614 15.110 1.00 96.75 186 CYS A O 1
ATOM 1443 N N . LYS A 1 187 ? -5.148 -3.997 14.787 1.00 95.31 187 LYS A N 1
ATOM 1444 C CA . LYS A 1 187 ? -5.385 -4.809 15.993 1.00 95.31 187 LYS A CA 1
ATOM 1445 C C . LYS A 1 187 ? -5.326 -3.971 17.267 1.00 95.31 187 LYS A C 1
ATOM 1447 O O . LYS A 1 187 ? -6.163 -4.158 18.146 1.00 95.31 187 LYS A O 1
ATOM 1452 N N . ALA A 1 188 ? -4.367 -3.051 17.374 1.00 96.19 188 ALA A N 1
ATOM 1453 C CA . ALA A 1 188 ? -4.277 -2.137 18.510 1.00 96.19 188 ALA A CA 1
ATOM 1454 C C . ALA A 1 188 ? -5.488 -1.190 18.584 1.00 96.19 188 ALA A C 1
ATOM 1456 O O . ALA A 1 188 ? -6.062 -1.024 19.655 1.00 96.19 188 ALA A O 1
ATOM 1457 N N . VAL A 1 189 ? -5.942 -0.648 17.449 1.00 96.94 189 VAL A N 1
ATOM 1458 C CA . VAL A 1 189 ? -7.158 0.183 17.372 1.00 96.94 189 VAL A CA 1
ATOM 1459 C C . VAL A 1 189 ? -8.402 -0.599 17.807 1.00 96.94 189 VAL A C 1
ATOM 1461 O O . VAL A 1 189 ? -9.204 -0.077 18.577 1.00 96.94 189 VAL A O 1
ATOM 1464 N N . VAL A 1 190 ? -8.557 -1.860 17.389 1.00 96.69 190 VAL A N 1
ATOM 1465 C CA . VAL A 1 190 ? -9.714 -2.690 17.782 1.00 96.69 190 VAL A CA 1
ATOM 1466 C C . VAL A 1 190 ? -9.805 -2.871 19.300 1.00 96.69 190 VAL A C 1
ATOM 1468 O O . VAL A 1 190 ? -10.912 -2.876 19.842 1.00 96.69 190 VAL A O 1
ATOM 1471 N N . LYS A 1 191 ? -8.670 -2.974 20.002 1.00 95.94 191 LYS A N 1
ATOM 1472 C CA . LYS A 1 191 ? -8.650 -3.091 21.472 1.00 95.94 191 LYS A CA 1
ATOM 1473 C C . LYS A 1 191 ? -9.240 -1.867 22.178 1.00 95.94 191 LYS A C 1
ATOM 1475 O O . LYS A 1 191 ? -9.766 -2.005 23.271 1.00 95.94 191 LYS A O 1
ATOM 1480 N N . GLU A 1 192 ? -9.206 -0.700 21.539 1.00 97.06 192 GLU A N 1
ATOM 1481 C CA . GLU A 1 192 ? -9.754 0.559 22.062 1.00 97.06 192 GLU A CA 1
ATOM 1482 C C . GLU A 1 192 ? -11.119 0.908 21.423 1.00 97.06 192 GLU A C 1
ATOM 1484 O O . GLU A 1 192 ? -11.567 2.059 21.467 1.00 97.06 192 GLU A O 1
ATOM 1489 N N . SER A 1 193 ? -11.791 -0.075 20.803 1.00 96.19 193 SER A N 1
ATOM 1490 C CA . SER A 1 193 ? -13.011 0.137 20.004 1.00 96.19 193 SER A CA 1
ATOM 1491 C C . SER A 1 193 ? -14.202 0.704 20.775 1.00 96.19 193 SER A C 1
ATOM 1493 O O . SER A 1 193 ? -15.051 1.373 20.179 1.00 96.19 193 SER A O 1
ATOM 1495 N N . GLU A 1 194 ? -14.237 0.529 22.095 1.00 96.56 194 GLU A N 1
ATOM 1496 C CA . GLU A 1 194 ? -15.230 1.157 22.971 1.00 96.56 194 GLU A CA 1
ATOM 1497 C C . GLU A 1 194 ? -15.164 2.689 22.917 1.00 96.56 194 GLU A C 1
ATOM 1499 O O . GLU A 1 194 ? -16.205 3.351 22.947 1.00 96.56 194 GLU A O 1
ATOM 1504 N N . TYR A 1 195 ? -13.963 3.251 22.752 1.00 96.56 195 TYR A N 1
ATOM 1505 C CA . TYR A 1 195 ? -13.729 4.690 22.640 1.00 96.56 195 TYR A CA 1
ATOM 1506 C C . TYR A 1 195 ? -13.763 5.136 21.183 1.00 96.56 195 TYR A C 1
ATOM 1508 O O . TYR A 1 195 ? -14.538 6.015 20.810 1.00 96.56 195 TYR A O 1
ATOM 1516 N N . ASN A 1 196 ? -12.962 4.490 20.333 1.00 97.06 196 ASN A N 1
ATOM 1517 C CA . ASN A 1 196 ? -12.747 4.977 18.976 1.00 97.06 196 ASN A CA 1
ATOM 1518 C C . ASN A 1 196 ? -13.855 4.574 17.979 1.00 97.06 196 ASN A C 1
ATOM 1520 O O . ASN A 1 196 ? -13.897 5.097 16.866 1.00 97.06 196 ASN A O 1
ATOM 1524 N N . LYS A 1 197 ? -14.757 3.653 18.350 1.00 96.88 197 LYS A N 1
ATOM 1525 C CA . LYS A 1 197 ? -15.855 3.127 17.511 1.00 96.88 197 LYS A CA 1
ATOM 1526 C C . LYS A 1 197 ? -15.401 2.414 16.222 1.00 96.88 197 LYS A C 1
ATOM 1528 O O . LYS A 1 197 ? -16.167 2.286 15.261 1.00 96.88 197 LYS A O 1
ATOM 1533 N N . MET A 1 198 ? -14.167 1.912 16.194 1.00 97.19 198 MET A N 1
ATOM 1534 C CA . MET A 1 198 ? -13.544 1.216 15.066 1.00 97.19 198 MET A CA 1
ATOM 1535 C C . MET A 1 198 ? -13.269 -0.253 15.401 1.00 97.19 198 MET A C 1
ATOM 1537 O O . MET A 1 198 ? -12.162 -0.646 15.758 1.00 97.19 198 MET A O 1
ATOM 1541 N N . GLY A 1 199 ? -14.296 -1.092 15.243 1.00 96.25 199 GLY A N 1
ATOM 1542 C CA . GLY A 1 199 ? -14.138 -2.548 15.281 1.00 96.25 199 GLY A CA 1
ATOM 1543 C C . GLY A 1 199 ? -13.470 -3.113 14.020 1.00 96.25 199 GLY A C 1
ATOM 1544 O O . GLY A 1 199 ? -13.320 -2.421 13.008 1.00 96.25 199 GLY A O 1
ATOM 1545 N N . ALA A 1 200 ? -13.127 -4.406 14.050 1.00 95.19 200 ALA A N 1
ATOM 1546 C CA . ALA A 1 200 ? -12.423 -5.079 12.952 1.00 95.19 200 ALA A CA 1
ATOM 1547 C C . ALA A 1 200 ? -13.157 -4.964 11.602 1.00 95.19 200 ALA A C 1
ATOM 1549 O O . ALA A 1 200 ? -12.522 -4.689 10.588 1.00 95.19 200 ALA A O 1
ATOM 1550 N N . ASN A 1 201 ? -14.490 -5.087 11.583 1.00 94.56 201 ASN A N 1
ATOM 1551 C CA . ASN A 1 201 ? -15.299 -4.921 10.366 1.00 94.56 201 ASN A CA 1
ATOM 1552 C C . ASN A 1 201 ? -15.162 -3.507 9.764 1.00 94.56 201 ASN A C 1
ATOM 1554 O O . ASN A 1 201 ? -14.966 -3.359 8.559 1.00 94.56 201 ASN A O 1
ATOM 1558 N N . ASN A 1 202 ? -15.191 -2.464 10.604 1.00 95.81 202 ASN A N 1
ATOM 1559 C CA . ASN A 1 202 ? -15.048 -1.079 10.147 1.00 95.81 202 ASN A CA 1
ATOM 1560 C C . ASN A 1 202 ? -13.655 -0.834 9.562 1.00 95.81 202 ASN A C 1
ATOM 1562 O O . ASN A 1 202 ? -13.536 -0.259 8.485 1.00 95.81 202 ASN A O 1
ATOM 1566 N N . LEU A 1 203 ? -12.604 -1.302 10.240 1.00 96.75 203 LEU A N 1
ATOM 1567 C CA . LEU A 1 203 ? -11.232 -1.161 9.747 1.00 96.75 203 LEU A CA 1
ATOM 1568 C C . LEU A 1 203 ? -11.004 -1.951 8.456 1.00 96.75 203 LEU A C 1
ATOM 1570 O O . LEU A 1 203 ? -10.380 -1.440 7.531 1.00 96.75 203 LEU A O 1
ATOM 1574 N N . SER A 1 204 ? -11.578 -3.149 8.344 1.00 95.25 204 SER A N 1
ATOM 1575 C CA . SER A 1 204 ? -11.467 -3.971 7.133 1.00 95.25 204 SER A CA 1
ATOM 1576 C C . SER A 1 204 ? -12.066 -3.271 5.919 1.00 95.25 204 SER A C 1
ATOM 1578 O O . SER A 1 204 ? -11.424 -3.202 4.879 1.00 95.25 204 SER A O 1
ATOM 1580 N N . ARG A 1 205 ? -13.241 -2.649 6.072 1.00 95.31 205 ARG A N 1
ATOM 1581 C CA . ARG A 1 205 ? -13.893 -1.844 5.021 1.00 95.31 205 ARG A CA 1
ATOM 1582 C C . ARG A 1 205 ? -13.095 -0.619 4.597 1.00 95.31 205 ARG A C 1
ATOM 1584 O O . ARG A 1 205 ? -13.243 -0.162 3.471 1.00 95.31 205 ARG A O 1
ATOM 1591 N N . VAL A 1 206 ? -12.270 -0.084 5.491 1.00 94.44 206 VAL A N 1
ATOM 1592 C CA . VAL A 1 206 ? -11.436 1.084 5.207 1.00 94.44 206 VAL A CA 1
ATOM 1593 C C . VAL A 1 206 ? -10.126 0.693 4.518 1.00 94.44 206 VAL A C 1
ATOM 1595 O O . VAL A 1 206 ? -9.665 1.421 3.646 1.00 94.44 206 VAL A O 1
ATOM 1598 N N . ILE A 1 207 ? -9.522 -0.434 4.899 1.00 94.56 207 ILE A N 1
ATOM 1599 C CA . ILE A 1 207 ? -8.209 -0.857 4.391 1.00 94.56 207 ILE A CA 1
ATOM 1600 C C . ILE A 1 207 ? -8.320 -1.704 3.115 1.00 94.56 207 ILE A C 1
ATOM 1602 O O . ILE A 1 207 ? -7.507 -1.545 2.207 1.00 94.56 207 ILE A O 1
ATOM 1606 N N . ALA A 1 208 ? -9.326 -2.575 3.011 1.00 93.00 208 ALA A N 1
ATOM 1607 C CA . ALA A 1 208 ? -9.482 -3.516 1.901 1.00 93.00 208 ALA A CA 1
ATOM 1608 C C . ALA A 1 208 ? -9.565 -2.898 0.492 1.00 93.00 208 ALA A C 1
ATOM 1610 O O . ALA A 1 208 ? -8.963 -3.480 -0.414 1.00 93.00 208 ALA A O 1
ATOM 1611 N N . PRO A 1 209 ? -10.207 -1.730 0.269 1.00 91.19 209 PRO A N 1
ATOM 1612 C CA . PRO A 1 209 ? -10.288 -1.135 -1.068 1.00 91.19 209 PRO A CA 1
ATOM 1613 C C . PRO A 1 209 ? -8.924 -0.848 -1.709 1.00 91.19 209 PRO A C 1
ATOM 1615 O O . PRO A 1 209 ? -8.821 -0.769 -2.927 1.00 91.19 209 PRO A O 1
ATOM 1618 N N . HIS A 1 210 ? -7.857 -0.732 -0.912 1.00 89.81 210 HIS A N 1
ATOM 1619 C CA . HIS A 1 210 ? -6.497 -0.541 -1.420 1.00 89.81 210 HIS A CA 1
ATOM 1620 C C . HIS A 1 210 ? -5.889 -1.800 -2.060 1.00 89.81 210 HIS A C 1
ATOM 1622 O O . HIS A 1 210 ? -4.849 -1.702 -2.707 1.00 89.81 210 HIS A O 1
ATOM 1628 N N . PHE A 1 211 ? -6.526 -2.961 -1.889 1.00 87.56 211 PHE A N 1
ATOM 1629 C CA . PHE A 1 211 ? -6.046 -4.262 -2.365 1.00 87.56 211 PHE A CA 1
ATOM 1630 C C . PHE A 1 211 ? -7.053 -5.004 -3.244 1.00 87.56 211 PHE A C 1
ATOM 1632 O O . PHE A 1 211 ? -6.725 -6.064 -3.778 1.00 87.56 211 PHE A O 1
ATOM 1639 N N . ALA A 1 212 ? -8.269 -4.473 -3.387 1.00 81.75 212 ALA A N 1
ATOM 1640 C CA . ALA A 1 212 ? -9.304 -5.089 -4.198 1.00 81.75 212 ALA A CA 1
ATOM 1641 C C . ALA A 1 212 ? -8.864 -5.192 -5.669 1.00 81.75 212 ALA A C 1
ATOM 1643 O O . ALA A 1 212 ? -8.280 -4.264 -6.245 1.00 81.75 212 ALA A O 1
ATOM 1644 N N . ILE A 1 213 ? -9.156 -6.341 -6.279 1.00 77.88 213 ILE A N 1
ATOM 1645 C CA . ILE A 1 213 ? -8.943 -6.555 -7.710 1.00 77.88 213 ILE A CA 1
ATOM 1646 C C . ILE A 1 213 ? -9.921 -5.649 -8.458 1.00 77.88 213 ILE A C 1
ATOM 1648 O O . ILE A 1 213 ? -11.129 -5.695 -8.222 1.00 77.88 213 ILE A O 1
ATOM 1652 N N . HIS A 1 214 ? -9.382 -4.802 -9.330 1.00 78.69 214 HIS A N 1
ATOM 1653 C CA . HIS A 1 214 ? -10.188 -3.889 -10.129 1.00 78.69 214 HIS A CA 1
ATOM 1654 C C . HIS A 1 214 ? -10.886 -4.683 -11.235 1.00 78.69 214 HIS A C 1
ATOM 1656 O O . HIS A 1 214 ? -10.228 -5.425 -11.961 1.00 78.69 214 HIS A O 1
ATOM 1662 N N . SER A 1 215 ? -12.200 -4.510 -11.353 1.00 81.56 215 SER A N 1
ATOM 1663 C CA . SER A 1 215 ? -12.991 -4.978 -12.491 1.00 81.56 215 SER A CA 1
ATOM 1664 C C . SER A 1 215 ? -13.785 -3.803 -13.054 1.00 81.56 215 SER A C 1
ATOM 1666 O O . SER A 1 215 ? -14.183 -2.901 -12.312 1.00 81.56 215 SER A O 1
ATOM 1668 N N . GLU A 1 216 ? -13.969 -3.797 -14.372 1.00 84.75 216 GLU A N 1
ATOM 1669 C CA . GLU A 1 216 ? -14.865 -2.859 -15.055 1.00 84.75 216 GLU A CA 1
ATOM 1670 C C . GLU A 1 216 ? -16.337 -3.222 -14.803 1.00 84.75 216 GLU A C 1
ATOM 1672 O O . GLU A 1 216 ? -17.202 -2.344 -14.820 1.00 84.75 216 GLU A O 1
ATOM 1677 N N . ASP A 1 217 ? -16.618 -4.496 -14.505 1.00 91.50 217 ASP A N 1
ATOM 1678 C CA . ASP A 1 217 ? -17.937 -4.952 -14.088 1.00 91.50 217 ASP A CA 1
ATOM 1679 C C . ASP A 1 217 ? -18.193 -4.583 -12.620 1.00 91.50 217 ASP A C 1
ATOM 1681 O O . ASP A 1 217 ? -17.441 -4.941 -11.710 1.00 91.50 217 ASP A O 1
ATOM 1685 N N . MET A 1 218 ? -19.279 -3.847 -12.376 1.00 87.50 218 MET A N 1
ATOM 1686 C CA . MET A 1 218 ? -19.605 -3.344 -11.039 1.00 87.50 218 MET A CA 1
ATOM 1687 C C . MET A 1 218 ? -19.969 -4.455 -10.048 1.00 87.50 218 MET A C 1
ATOM 1689 O O . MET A 1 218 ? -19.687 -4.313 -8.855 1.00 87.50 218 MET A O 1
ATOM 1693 N N . ALA A 1 219 ? -20.603 -5.540 -10.505 1.00 88.00 219 ALA A N 1
ATOM 1694 C CA . ALA A 1 219 ? -20.978 -6.646 -9.630 1.00 88.00 219 ALA A CA 1
ATOM 1695 C C . ALA A 1 219 ? -19.731 -7.429 -9.202 1.00 88.00 219 ALA A C 1
ATOM 1697 O O . ALA A 1 219 ? -19.556 -7.711 -8.014 1.00 88.00 219 ALA A O 1
ATOM 1698 N N . GLU A 1 220 ? -18.824 -7.686 -10.142 1.00 86.56 220 GLU A N 1
ATOM 1699 C CA . GLU A 1 220 ? -17.538 -8.324 -9.873 1.00 86.56 220 GLU A CA 1
ATOM 1700 C C . GLU A 1 220 ? -16.627 -7.440 -9.007 1.00 86.56 220 GLU A C 1
ATOM 1702 O O . GLU A 1 220 ? -16.016 -7.921 -8.054 1.00 86.56 220 GLU A O 1
ATOM 1707 N N . ALA A 1 221 ? -16.570 -6.129 -9.263 1.00 84.62 221 ALA A N 1
ATOM 1708 C CA . ALA A 1 221 ? -15.807 -5.189 -8.440 1.00 84.62 221 ALA A CA 1
ATOM 1709 C C . ALA A 1 221 ? -16.300 -5.171 -6.982 1.00 84.62 221 ALA A C 1
ATOM 1711 O O . ALA A 1 221 ? -15.494 -5.152 -6.044 1.00 84.62 221 ALA A O 1
ATOM 1712 N N . LEU A 1 222 ? -17.621 -5.218 -6.774 1.00 88.19 222 LEU A N 1
ATOM 1713 C CA . LEU A 1 222 ? -18.215 -5.303 -5.442 1.00 88.19 222 LEU A CA 1
ATOM 1714 C C . LEU A 1 222 ? -17.887 -6.638 -4.760 1.00 88.19 222 LEU A C 1
ATOM 1716 O O . LEU A 1 222 ? -17.536 -6.647 -3.577 1.00 88.19 222 LEU A O 1
ATOM 1720 N N . GLU A 1 223 ? -17.970 -7.752 -5.491 1.00 88.81 223 GLU A N 1
ATOM 1721 C CA . GLU A 1 223 ? -17.596 -9.076 -4.988 1.00 88.81 223 GLU A CA 1
ATOM 1722 C C . GLU A 1 223 ? -16.119 -9.112 -4.568 1.00 88.81 223 GLU A C 1
ATOM 1724 O O . GLU A 1 223 ? -1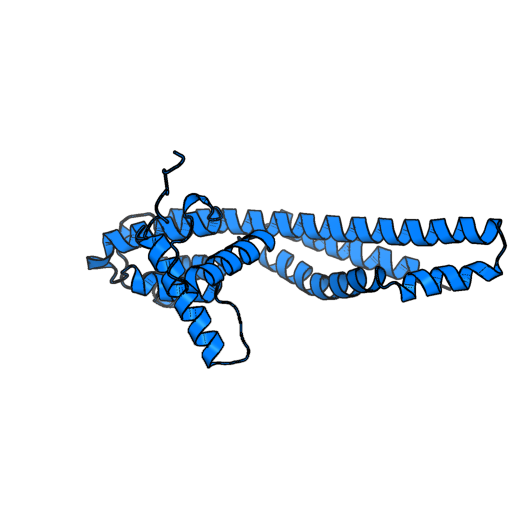5.807 -9.478 -3.434 1.00 88.81 223 GLU A O 1
ATOM 1729 N N . ASN A 1 224 ? -15.215 -8.632 -5.425 1.00 88.00 224 ASN A N 1
ATOM 1730 C CA . ASN A 1 224 ? -13.780 -8.550 -5.149 1.00 88.00 224 ASN A CA 1
ATOM 1731 C C . ASN A 1 224 ? -13.476 -7.702 -3.911 1.00 88.00 224 ASN A C 1
ATOM 1733 O O . ASN A 1 224 ? -12.640 -8.077 -3.083 1.00 88.00 224 ASN A O 1
ATOM 1737 N N . ASN A 1 225 ? -14.174 -6.577 -3.745 1.00 90.44 225 ASN A N 1
ATOM 1738 C CA . ASN A 1 225 ? -14.029 -5.745 -2.558 1.00 90.44 225 ASN A CA 1
ATOM 1739 C C . ASN A 1 225 ? -14.533 -6.461 -1.294 1.00 90.44 225 ASN A C 1
ATOM 1741 O O . ASN A 1 225 ? -13.877 -6.396 -0.257 1.00 90.44 225 ASN A O 1
ATOM 1745 N N . ASN A 1 226 ? -15.649 -7.193 -1.366 1.00 91.00 226 ASN A N 1
ATOM 1746 C CA . ASN A 1 226 ? -16.154 -7.976 -0.233 1.00 91.00 226 ASN A CA 1
ATOM 1747 C C . ASN A 1 226 ? -15.178 -9.087 0.182 1.00 91.00 226 ASN A C 1
ATOM 1749 O O . ASN A 1 226 ? -14.932 -9.263 1.376 1.00 91.00 226 ASN A O 1
ATOM 1753 N N . ILE A 1 227 ? -14.562 -9.776 -0.783 1.00 90.06 227 ILE A N 1
ATOM 1754 C CA . ILE A 1 227 ? -13.537 -10.796 -0.514 1.00 90.06 227 ILE A CA 1
ATOM 1755 C C . ILE A 1 227 ? -12.300 -10.155 0.132 1.00 90.06 227 ILE A C 1
ATOM 1757 O O . ILE A 1 227 ? -11.759 -10.680 1.106 1.00 90.06 227 ILE A O 1
ATOM 1761 N N . ALA A 1 228 ? -11.872 -8.983 -0.349 1.00 91.25 228 ALA A N 1
ATOM 1762 C CA . ALA A 1 228 ? -10.775 -8.238 0.262 1.00 91.25 228 ALA A CA 1
ATOM 1763 C C . ALA A 1 228 ? -11.107 -7.793 1.702 1.00 91.25 228 ALA A C 1
ATOM 1765 O O . ALA A 1 228 ? -10.249 -7.867 2.583 1.00 91.25 228 ALA A O 1
ATOM 1766 N N . ILE A 1 229 ? -12.351 -7.375 1.971 1.00 92.81 229 ILE A N 1
ATOM 1767 C CA . ILE A 1 229 ? -12.829 -7.038 3.322 1.00 92.81 229 ILE A CA 1
ATOM 1768 C C . ILE A 1 229 ? -12.748 -8.260 4.236 1.00 92.81 229 ILE A C 1
ATOM 1770 O O . ILE A 1 229 ? -12.249 -8.144 5.355 1.00 92.81 229 ILE A O 1
ATOM 1774 N N . GLU A 1 230 ? -13.195 -9.427 3.771 1.00 90.25 230 GLU A N 1
ATOM 1775 C CA . GLU A 1 230 ? -13.103 -10.670 4.539 1.00 90.25 230 GLU A CA 1
ATOM 1776 C C . GLU A 1 230 ? -11.642 -11.042 4.829 1.00 90.25 230 GLU A C 1
ATOM 1778 O O . GLU A 1 230 ? -11.296 -11.325 5.978 1.00 90.25 230 GLU A O 1
ATOM 1783 N N . PHE A 1 231 ? -10.771 -10.975 3.818 1.00 90.75 231 PHE A N 1
ATOM 1784 C CA . PHE A 1 231 ? -9.335 -11.229 3.955 1.00 90.75 231 PHE A CA 1
ATOM 1785 C C . PHE A 1 231 ? -8.699 -10.333 5.028 1.00 90.75 231 PHE A C 1
ATOM 1787 O O . PHE A 1 231 ? -8.076 -10.835 5.966 1.00 90.75 231 PHE A O 1
ATOM 1794 N N . ILE A 1 232 ? -8.892 -9.012 4.942 1.00 92.69 232 ILE A N 1
ATOM 1795 C CA . ILE A 1 232 ? -8.351 -8.071 5.933 1.00 92.69 232 ILE A CA 1
ATOM 1796 C C . ILE A 1 232 ? -8.974 -8.313 7.316 1.00 92.69 232 ILE A C 1
ATOM 1798 O O . ILE A 1 232 ? -8.264 -8.273 8.322 1.00 92.69 232 ILE A O 1
ATOM 1802 N N . GLY A 1 233 ? -10.268 -8.633 7.382 1.00 91.94 233 GLY A N 1
ATOM 1803 C CA . GLY A 1 233 ? -10.962 -8.952 8.630 1.00 91.94 233 GLY A CA 1
ATOM 1804 C C . GLY A 1 233 ? -10.382 -10.168 9.343 1.00 91.94 233 GLY A C 1
ATOM 1805 O O . GLY A 1 233 ? -10.131 -10.107 10.552 1.00 91.94 233 GLY A O 1
ATOM 1806 N N . LYS A 1 234 ? -10.085 -11.242 8.605 1.00 88.50 234 LYS A N 1
ATOM 1807 C CA . LYS A 1 234 ? -9.379 -12.420 9.134 1.00 88.50 234 LYS A CA 1
ATOM 1808 C C . LYS A 1 234 ? -7.971 -12.055 9.611 1.00 88.50 234 LYS A C 1
ATOM 1810 O O . LYS A 1 234 ? -7.572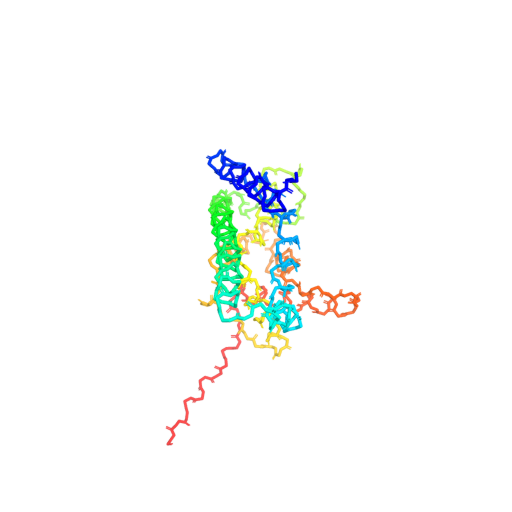 -12.458 10.702 1.00 88.50 234 LYS A O 1
ATOM 1815 N N . CYS A 1 235 ? -7.250 -11.216 8.863 1.00 90.56 235 CYS A N 1
ATOM 1816 C CA . CYS A 1 235 ? -5.924 -10.730 9.259 1.00 90.56 235 CYS A CA 1
ATOM 1817 C C . CYS A 1 235 ? -5.929 -9.928 10.570 1.00 90.56 235 CYS A C 1
ATOM 1819 O O . CYS A 1 235 ? -5.035 -10.101 11.403 1.00 90.56 235 CYS A O 1
ATOM 1821 N N . ILE A 1 236 ? -6.933 -9.071 10.776 1.00 92.50 236 ILE A N 1
ATOM 1822 C CA . ILE A 1 236 ? -7.075 -8.268 11.999 1.00 92.50 236 ILE A CA 1
ATOM 1823 C C . ILE A 1 236 ? -7.506 -9.148 13.176 1.00 92.50 236 ILE A C 1
ATOM 1825 O O . ILE A 1 236 ? -6.903 -9.089 14.241 1.00 92.50 236 ILE A O 1
ATOM 1829 N N . THR A 1 237 ? -8.537 -9.972 13.007 1.00 89.38 237 THR A N 1
ATOM 1830 C CA . THR A 1 237 ? -9.098 -10.772 14.112 1.00 89.38 237 THR A CA 1
ATOM 1831 C C . THR A 1 237 ? -8.233 -11.971 14.495 1.00 89.38 237 THR A C 1
ATOM 1833 O O . THR A 1 237 ? -8.385 -12.500 15.592 1.00 89.38 237 THR A O 1
ATOM 1836 N N . GLY A 1 238 ? -7.343 -12.418 13.603 1.00 78.44 238 GLY A N 1
ATOM 1837 C CA . GLY A 1 238 ? -6.601 -13.666 13.772 1.00 78.44 238 GLY A CA 1
ATOM 1838 C C . GLY A 1 238 ? -7.489 -14.911 13.685 1.00 78.44 238 GLY A C 1
ATOM 1839 O O . GLY A 1 238 ? -7.026 -16.005 13.997 1.00 78.44 238 GLY A O 1
ATOM 1840 N N . GLN A 1 239 ? -8.758 -14.762 13.289 1.00 65.75 239 GLN A N 1
ATOM 1841 C CA . GLN A 1 239 ? -9.688 -15.874 13.165 1.00 65.75 239 GLN A CA 1
ATOM 1842 C C . GLN A 1 239 ? -9.580 -16.520 11.790 1.00 65.75 239 GLN A C 1
ATOM 1844 O O . GLN A 1 239 ? -9.684 -15.867 10.750 1.00 65.75 239 GLN A O 1
ATOM 1849 N N . GLY A 1 240 ? -9.441 -17.839 11.809 1.00 53.69 240 GLY A N 1
ATOM 1850 C CA . GLY A 1 240 ? -9.530 -18.660 10.626 1.00 53.69 240 GLY A CA 1
ATOM 1851 C C . GLY A 1 240 ? -9.430 -20.141 10.947 1.00 53.69 240 GLY A C 1
ATOM 1852 O O . GLY A 1 240 ? -8.750 -20.539 11.891 1.00 53.69 240 GLY A O 1
ATOM 1853 N N . LYS A 1 241 ? -10.128 -20.972 10.170 1.00 43.72 241 LYS A N 1
ATOM 1854 C CA . LYS A 1 241 ? -9.902 -22.416 10.201 1.00 43.72 241 LYS A CA 1
ATOM 1855 C C . LYS A 1 241 ? -8.521 -22.650 9.597 1.00 43.72 241 LYS A C 1
ATOM 1857 O O . LYS A 1 241 ? -8.313 -22.360 8.416 1.00 43.72 241 LYS A O 1
ATOM 1862 N N . THR A 1 242 ? -7.570 -23.125 10.394 1.00 44.25 242 THR A N 1
ATOM 1863 C CA . THR A 1 242 ? -6.405 -23.809 9.838 1.00 44.25 242 THR A CA 1
ATOM 1864 C C . THR A 1 242 ? -6.951 -24.946 8.983 1.00 44.25 242 THR A C 1
ATOM 1866 O O . THR A 1 242 ? -7.809 -25.705 9.439 1.00 44.25 242 THR A O 1
ATOM 1869 N N . ALA A 1 243 ? -6.533 -25.032 7.717 1.00 41.62 243 ALA A N 1
ATOM 1870 C CA . ALA A 1 243 ? -6.734 -26.264 6.971 1.00 41.62 243 ALA A CA 1
ATOM 1871 C C . ALA A 1 243 ? -6.140 -27.371 7.847 1.00 41.62 243 ALA A C 1
ATOM 1873 O O . ALA A 1 243 ? -4.975 -27.280 8.236 1.00 41.62 243 ALA A O 1
ATOM 1874 N N . GLY A 1 244 ? -6.984 -28.308 8.284 1.00 35.44 244 GLY A N 1
ATOM 1875 C CA . GLY A 1 244 ? -6.574 -29.358 9.199 1.00 35.44 244 GLY A CA 1
ATOM 1876 C C . GLY A 1 244 ? -5.325 -30.029 8.651 1.00 35.44 244 GLY A C 1
ATOM 1877 O O . GLY A 1 244 ? -5.302 -30.447 7.494 1.00 35.44 244 GLY A O 1
ATOM 1878 N N . ASN A 1 245 ? -4.285 -30.107 9.478 1.00 34.12 245 ASN A N 1
ATOM 1879 C CA . ASN A 1 245 ? -3.220 -31.065 9.260 1.00 34.12 245 ASN A CA 1
ATOM 1880 C C . ASN A 1 245 ? -3.890 -32.439 9.194 1.00 34.12 245 ASN A C 1
ATOM 1882 O O . ASN A 1 245 ? -4.235 -33.006 10.228 1.00 34.12 245 ASN A O 1
ATOM 1886 N N . ASN A 1 246 ? -4.078 -32.979 7.991 1.00 30.88 246 ASN A N 1
ATOM 1887 C CA . ASN A 1 246 ? -4.250 -34.413 7.819 1.00 30.88 246 ASN A CA 1
ATOM 1888 C C . ASN A 1 246 ? -2.890 -35.062 8.095 1.00 30.88 246 ASN A C 1
ATOM 1890 O O . ASN A 1 246 ? -2.172 -35.484 7.194 1.00 30.88 246 ASN A O 1
ATOM 1894 N N . THR A 1 247 ? -2.526 -35.121 9.373 1.00 35.56 247 THR A N 1
ATOM 1895 C CA . THR A 1 247 ? -1.683 -36.185 9.903 1.00 35.56 247 THR A CA 1
ATOM 1896 C C . THR A 1 247 ? -2.503 -37.465 9.840 1.00 35.56 247 THR A C 1
ATOM 1898 O O . THR A 1 247 ? -3.232 -37.781 10.771 1.00 35.56 247 THR A O 1
ATOM 1901 N N . ASN A 1 248 ? -2.433 -38.143 8.700 1.00 32.56 248 ASN A N 1
ATOM 1902 C CA . ASN A 1 248 ? -2.679 -39.574 8.555 1.00 32.56 248 ASN A CA 1
ATOM 1903 C C . ASN A 1 248 ? -1.830 -40.047 7.373 1.00 32.56 248 ASN A C 1
ATOM 1905 O O . ASN A 1 248 ? -2.320 -40.268 6.270 1.00 32.56 248 ASN A O 1
ATOM 1909 N N . LEU A 1 249 ? -0.524 -40.131 7.617 1.00 30.58 249 LEU A N 1
ATOM 1910 C CA . LEU A 1 249 ? 0.318 -41.116 6.954 1.00 30.58 249 LEU A CA 1
ATOM 1911 C C . LEU A 1 249 ? 0.377 -42.300 7.921 1.00 30.58 249 LEU A C 1
ATOM 1913 O O . LEU A 1 249 ? 1.112 -42.259 8.908 1.00 30.58 249 LEU A O 1
ATOM 1917 N N . LEU A 1 250 ? -0.509 -43.267 7.677 1.00 34.69 250 LEU A N 1
ATOM 1918 C CA . LEU A 1 250 ? -0.256 -44.670 7.993 1.00 34.69 250 LEU A CA 1
ATOM 1919 C C . LEU A 1 250 ? 0.677 -45.231 6.918 1.00 34.69 250 LEU A C 1
ATOM 1921 O O . LEU A 1 250 ? 0.496 -44.831 5.743 1.00 34.69 250 LEU A O 1
#

Solvent-accessible surface area (backbone atoms only — not comparable to full-atom values): 13674 Å² total; per-residue (Å²): 135,86,57,76,68,64,66,57,62,60,56,53,54,54,51,52,50,51,34,51,50,24,51,74,71,65,36,54,69,61,22,50,56,59,48,53,71,46,43,65,56,49,50,58,52,54,61,60,62,74,37,66,68,57,51,48,49,56,51,59,72,36,72,81,52,55,76,74,44,36,55,58,49,53,52,52,54,49,51,53,53,51,55,49,49,54,52,50,52,53,49,52,53,50,53,49,53,50,19,53,50,36,31,51,52,41,51,54,51,51,59,70,42,68,43,70,72,50,35,37,36,68,38,56,66,74,48,57,50,87,80,35,71,63,21,33,47,36,47,48,43,65,69,36,52,66,55,25,45,51,72,68,54,51,51,50,50,43,52,50,32,62,52,32,70,75,72,50,47,76,66,74,89,73,50,57,66,60,58,44,52,52,38,53,50,50,40,56,29,36,76,32,22,91,60,8,70,33,42,53,68,58,50,11,65,64,55,16,67,76,58,32,58,87,52,93,49,69,70,57,25,51,51,33,32,49,36,21,22,50,46,43,30,31,63,44,70,70,58,58,68,71,79,74,81,80,84,72,84,125

Secondary structure (DSSP, 8-state):
---HHHHHHHHHHHHHHHHHHHHHTT-HHHHHHHHHHHHHHHHHHHHTTS-HHHHHHHHHTTTTSHHHHHHHHHHHHHHHHHHHHHHHHHHHHHHHHHHHHHHHHHHHHHHHH-SHHHHTSTTTTTS-GGG-HHHHHHHHHHHHGGGSS-HHHHHHHHHHHHHHTTTPPP-GGGS-HHHHHHHHHHHHHHHTHHHH---HHHHHHHHGGGTPPP-SSHHHHHHHHHHHHHHHHHHHH----PPP------

Mean predicted aligned error: 11.22 Å